Protein AF-A0A6J3USW2-F1 (afdb_monomer_lite)

Organism: NCBI:txid1839785

Secondary structure (DSSP, 8-state):
---GGG---SSHHHHHHHHHHHHHHHHHHHHHHHHHHHHHHHHHSPPPPPTT----------------TT-EEEBTTS-EEE------GGGS-B-TT--B-S----TTHHHHHT-THHHHHHHHHHHHHHHHHHHHHHHHTT--HHHHHHHHHIIIIISSSS----TTS-HHHHHHHHHHHTT-------SSS---HHHHHHHHHHTT--TT-EE--B-TTT-PBPSS-EE-----B-

Structure (mmCIF, N/CA/C/O backbone):
data_AF-A0A6J3USW2-F1
#
_entry.id   AF-A0A6J3USW2-F1
#
loop_
_atom_site.group_PDB
_atom_site.id
_atom_site.type_symbol
_atom_site.label_atom_id
_atom_site.label_alt_id
_atom_site.label_comp_id
_atom_site.label_asym_id
_atom_site.label_entity_id
_atom_site.label_seq_id
_atom_site.pdbx_PDB_ins_code
_atom_site.Cartn_x
_atom_site.Cartn_y
_atom_site.Cartn_z
_atom_site.occupancy
_atom_site.B_iso_or_equiv
_atom_site.auth_seq_id
_atom_site.auth_comp_id
_atom_site.auth_asym_id
_atom_site.auth_atom_id
_atom_site.pdbx_PDB_model_num
ATOM 1 N N . LEU A 1 1 ? -36.595 34.540 31.378 1.00 46.59 1 LEU A N 1
ATOM 2 C CA . LEU A 1 1 ? -36.280 33.100 31.279 1.00 46.59 1 LEU A CA 1
ATOM 3 C C . LEU A 1 1 ? -35.465 32.784 32.515 1.00 46.59 1 LEU A C 1
ATOM 5 O O . LEU A 1 1 ? -34.461 33.452 32.704 1.00 46.59 1 LEU A O 1
ATOM 9 N N . VAL A 1 2 ? -35.971 31.928 33.404 1.00 51.75 2 VAL A N 1
ATOM 10 C CA . VAL A 1 2 ? -35.223 31.503 34.599 1.00 51.75 2 VAL A CA 1
ATOM 11 C C . VAL A 1 2 ? -34.034 30.691 34.098 1.00 51.75 2 VAL A C 1
ATOM 13 O O . VAL A 1 2 ? -34.244 29.781 33.293 1.00 51.75 2 VAL A O 1
ATOM 16 N N . ASP A 1 3 ? -32.815 31.068 34.481 1.00 67.00 3 ASP A N 1
ATOM 17 C CA . ASP A 1 3 ? -31.639 30.279 34.133 1.00 67.00 3 ASP A CA 1
ATOM 18 C C . ASP A 1 3 ? -31.746 28.942 34.873 1.00 67.00 3 ASP A C 1
ATOM 20 O O . ASP A 1 3 ? -32.089 28.892 36.055 1.00 67.00 3 ASP A O 1
ATOM 24 N N . LEU A 1 4 ? -31.509 27.837 34.167 1.00 67.25 4 LEU A N 1
ATOM 25 C CA . LEU A 1 4 ? -31.610 26.486 34.724 1.00 67.25 4 LEU A CA 1
ATOM 26 C C . LEU A 1 4 ? -30.667 26.312 35.928 1.00 67.25 4 LEU A C 1
ATOM 28 O O . LEU A 1 4 ? -30.914 25.489 36.806 1.00 67.25 4 LEU A O 1
ATOM 32 N N . LEU A 1 5 ? -29.600 27.114 35.962 1.00 66.88 5 LEU A N 1
ATOM 33 C CA . LEU A 1 5 ? -28.609 27.162 37.025 1.00 66.88 5 LEU A CA 1
ATOM 34 C C . LEU A 1 5 ? -29.129 27.844 38.301 1.00 66.88 5 LEU A C 1
ATOM 36 O O . LEU A 1 5 ? -28.587 27.572 39.361 1.00 66.88 5 LEU A O 1
ATOM 40 N N . ASP A 1 6 ? -30.176 28.669 38.244 1.00 71.12 6 ASP A N 1
ATOM 41 C CA . ASP A 1 6 ? -30.732 29.366 39.420 1.00 71.12 6 ASP A CA 1
ATOM 42 C C . ASP A 1 6 ? -31.711 28.494 40.233 1.00 71.12 6 ASP A C 1
ATOM 44 O O . ASP A 1 6 ? -32.239 28.913 41.266 1.00 71.12 6 ASP A O 1
ATOM 48 N N . ILE A 1 7 ? -31.982 27.272 39.765 1.00 78.31 7 ILE A N 1
ATOM 49 C CA . ILE A 1 7 ? -32.901 26.330 40.406 1.00 78.31 7 ILE A CA 1
ATOM 50 C C . ILE A 1 7 ? -32.179 25.629 41.562 1.00 78.31 7 ILE A C 1
ATOM 52 O O . ILE A 1 7 ? -31.130 25.021 41.367 1.00 78.31 7 ILE A O 1
ATOM 56 N N . GLN A 1 8 ? -32.771 25.658 42.759 1.00 73.94 8 GLN A N 1
ATOM 57 C CA . GLN A 1 8 ? -32.294 24.894 43.915 1.00 73.94 8 GLN A CA 1
ATOM 58 C C . GLN A 1 8 ? -33.048 23.558 44.010 1.00 73.94 8 GLN A C 1
ATOM 60 O O . GLN A 1 8 ? -34.214 23.545 44.416 1.00 73.94 8 GLN A O 1
ATOM 65 N N . PRO A 1 9 ? -32.441 22.430 43.605 1.00 80.06 9 PRO A N 1
ATOM 66 C CA . PRO A 1 9 ? -33.062 21.122 43.748 1.00 80.06 9 PRO A CA 1
ATOM 67 C C . PRO A 1 9 ? -33.099 20.698 45.221 1.00 80.06 9 PRO A C 1
ATOM 69 O O . PRO A 1 9 ? -32.225 21.045 46.010 1.00 80.06 9 PRO A O 1
ATOM 72 N N . VAL A 1 10 ? -34.117 19.913 45.575 1.00 78.81 10 VAL A N 1
ATOM 73 C CA . VAL A 1 10 ? -34.311 19.372 46.935 1.00 78.81 10 VAL A CA 1
ATOM 74 C C . VAL A 1 10 ? -33.291 18.269 47.257 1.00 78.81 10 VAL A C 1
ATOM 76 O O . VAL A 1 10 ? -32.989 18.024 48.420 1.00 78.81 10 VAL A O 1
ATOM 79 N N . ASP A 1 11 ? -32.763 17.608 46.226 1.00 84.81 11 ASP A N 1
ATOM 80 C CA . ASP A 1 11 ? -31.733 16.575 46.340 1.00 84.81 11 ASP A CA 1
ATOM 81 C C . ASP A 1 11 ? -30.338 17.212 46.466 1.00 84.81 11 ASP A C 1
ATOM 83 O O . ASP A 1 11 ? -29.870 17.911 45.559 1.00 84.81 11 ASP A O 1
ATOM 87 N N . GLU A 1 12 ? -29.674 16.943 47.591 1.00 81.56 12 GLU A N 1
ATOM 88 C CA . GLU A 1 12 ? -28.370 17.496 47.966 1.00 81.56 12 GLU A CA 1
ATOM 89 C C . GLU A 1 12 ? -27.262 17.133 46.960 1.00 81.56 12 GLU A C 1
ATOM 91 O O . GLU A 1 12 ? -26.434 17.979 46.619 1.00 81.56 12 GLU A O 1
ATOM 96 N N . ALA A 1 13 ? -27.298 15.927 46.381 1.00 84.06 13 ALA A N 1
ATOM 97 C CA . ALA A 1 13 ? -26.306 15.495 45.395 1.00 84.06 13 ALA A CA 1
ATOM 98 C C . ALA A 1 13 ? -26.455 16.238 44.054 1.00 84.06 13 ALA A C 1
ATOM 100 O O . ALA A 1 13 ? -25.474 16.469 43.339 1.00 84.06 13 ALA A O 1
ATOM 101 N N . ILE A 1 14 ? -27.685 16.619 43.692 1.00 82.31 14 ILE A N 1
ATOM 102 C CA . ILE A 1 14 ? -27.963 17.409 42.485 1.00 82.31 14 ILE A CA 1
ATOM 103 C C . ILE A 1 14 ? -27.583 18.874 42.724 1.00 82.31 14 ILE A C 1
ATOM 105 O O . ILE A 1 14 ? -27.013 19.504 41.831 1.00 82.31 14 ILE A O 1
ATOM 109 N N . ALA A 1 15 ? -27.839 19.398 43.926 1.00 82.25 15 ALA A N 1
ATOM 110 C CA . ALA A 1 15 ? -27.461 20.756 44.308 1.00 82.25 15 ALA A CA 1
ATOM 111 C C . ALA A 1 15 ? -25.939 20.960 44.233 1.00 82.25 15 ALA A C 1
ATOM 113 O O . ALA A 1 15 ? -25.482 21.909 43.596 1.00 82.25 15 ALA A O 1
ATOM 114 N N . GLU A 1 16 ? -25.151 20.029 44.782 1.00 84.56 16 GLU A N 1
ATOM 115 C CA . GLU A 1 16 ? -23.685 20.097 44.737 1.00 84.56 16 GLU A CA 1
ATOM 116 C C . GLU A 1 16 ? -23.150 20.075 43.294 1.00 84.56 16 GLU A C 1
ATOM 118 O O . GLU A 1 16 ? -22.304 20.893 42.921 1.00 84.56 16 GLU A O 1
ATOM 123 N N . ARG A 1 17 ? -23.691 19.194 42.439 1.00 84.56 17 ARG A N 1
ATOM 124 C CA . ARG A 1 17 ? -23.322 19.135 41.013 1.00 84.56 17 ARG A CA 1
ATOM 125 C C . ARG A 1 17 ? -23.665 20.422 40.269 1.00 84.56 17 ARG A C 1
ATOM 127 O O . ARG A 1 17 ? -22.858 20.873 39.459 1.00 84.56 17 ARG A O 1
ATOM 134 N N . LEU A 1 18 ? -24.827 21.023 40.527 1.00 84.75 18 LEU A N 1
ATOM 135 C CA . LEU A 1 18 ? -25.201 22.302 39.915 1.00 84.75 18 LEU A CA 1
ATOM 136 C C . LEU A 1 18 ? -24.237 23.415 40.324 1.00 84.75 18 LEU A C 1
ATOM 138 O O . LEU A 1 18 ? -23.801 24.175 39.464 1.00 84.75 18 LEU A O 1
ATOM 142 N N . THR A 1 19 ? -23.833 23.472 41.594 1.00 84.56 19 THR A N 1
ATOM 143 C CA . THR A 1 19 ? -22.835 24.445 42.061 1.00 84.56 19 THR A CA 1
ATOM 144 C C . THR A 1 19 ? -21.472 24.230 41.399 1.00 84.56 19 THR A C 1
ATOM 146 O O . THR A 1 19 ? -20.858 25.190 40.934 1.00 84.56 19 THR A O 1
ATOM 149 N N . GLN A 1 20 ? -21.004 22.984 41.274 1.00 88.00 20 GLN A N 1
ATOM 150 C CA . GLN A 1 20 ? -19.757 22.680 40.559 1.00 88.00 20 GLN A CA 1
ATOM 151 C C . GLN A 1 20 ? -19.828 23.096 39.080 1.00 88.00 20 GLN A C 1
ATOM 153 O O . GLN A 1 20 ? -18.885 23.692 38.559 1.00 88.00 20 GLN A O 1
ATOM 158 N N . ILE A 1 21 ? -20.961 22.845 38.413 1.00 88.38 21 ILE A N 1
ATOM 159 C CA . ILE A 1 21 ? -21.196 23.264 37.024 1.00 88.38 21 ILE A CA 1
ATOM 160 C C . ILE A 1 21 ? -21.206 24.792 36.908 1.00 88.38 21 ILE A C 1
ATOM 162 O O . ILE A 1 21 ? -20.591 25.328 35.990 1.00 88.38 21 ILE A O 1
ATOM 166 N N . GLN A 1 22 ? -21.843 25.510 37.835 1.00 86.50 22 GLN A N 1
ATOM 167 C CA . GLN A 1 22 ? -21.840 26.977 37.853 1.00 86.50 22 GLN A CA 1
ATOM 168 C C . GLN A 1 22 ? -20.424 27.548 37.981 1.00 86.50 22 GLN A C 1
ATOM 170 O O . GLN A 1 22 ? -20.063 28.467 37.244 1.00 86.50 22 GLN A O 1
ATOM 175 N N . VAL A 1 23 ? -19.615 27.002 38.895 1.00 89.50 23 VAL A N 1
ATOM 176 C CA . VAL A 1 23 ? -18.217 27.420 39.079 1.00 89.50 23 VAL A CA 1
ATOM 177 C C . VAL A 1 23 ? -17.417 27.154 37.806 1.00 89.50 23 VAL A C 1
ATOM 179 O O . VAL A 1 23 ? -16.786 28.072 37.283 1.00 89.50 23 VAL A O 1
ATOM 182 N N . PHE A 1 24 ? -17.528 25.947 37.244 1.00 92.44 24 PHE A N 1
ATOM 183 C CA . PHE A 1 24 ? -16.857 25.582 35.997 1.00 92.44 24 PHE A CA 1
ATOM 184 C C . PHE A 1 24 ? -17.255 26.493 34.827 1.00 92.44 24 PHE A C 1
ATOM 186 O O . PHE A 1 24 ? -16.397 26.950 34.073 1.00 92.44 24 PHE A O 1
ATOM 193 N N . LEU A 1 25 ? -18.548 26.792 34.670 1.00 90.81 25 LEU A N 1
ATOM 194 C CA . LEU A 1 25 ? -19.042 27.678 33.613 1.00 90.81 25 LEU A CA 1
ATOM 195 C C . LEU A 1 25 ? -18.534 29.108 33.788 1.00 90.81 25 LEU A C 1
ATOM 197 O O . LEU A 1 25 ? -18.173 29.747 32.801 1.00 90.81 25 LEU A O 1
ATOM 201 N N . LYS A 1 26 ? -18.459 29.602 35.027 1.00 91.38 26 LYS A N 1
ATOM 202 C CA . LYS A 1 26 ? -17.929 30.936 35.323 1.00 91.38 26 LYS A CA 1
ATOM 203 C C . LYS A 1 26 ? -16.438 31.035 35.003 1.00 91.38 26 LYS A C 1
ATOM 205 O O . LYS A 1 26 ? -16.021 31.996 34.359 1.00 91.38 26 LYS A O 1
ATOM 210 N N . GLU A 1 27 ? -15.653 30.033 35.391 1.00 94.31 27 GLU A N 1
ATOM 211 C CA . GLU A 1 27 ? -14.229 29.941 35.044 1.00 94.31 27 GLU A CA 1
ATOM 212 C C . GLU A 1 27 ? -14.026 29.844 33.528 1.00 94.31 27 GLU A C 1
ATOM 214 O O . GLU A 1 27 ? -13.207 30.569 32.963 1.00 94.31 27 GLU A O 1
ATOM 219 N N . LYS A 1 28 ? -14.818 29.011 32.839 1.00 94.69 28 LYS A N 1
ATOM 220 C CA . LYS A 1 28 ? -14.754 28.887 31.378 1.00 94.69 28 LYS A CA 1
ATOM 221 C C . LYS A 1 28 ? -15.175 30.157 30.654 1.00 94.69 28 LYS A C 1
ATOM 223 O O . LYS A 1 28 ? -14.540 30.501 29.660 1.00 94.69 28 LYS A O 1
ATOM 228 N N . SER A 1 29 ? -16.196 30.863 31.139 1.00 94.50 29 SER A N 1
ATOM 229 C CA . SER A 1 29 ? -16.594 32.164 30.590 1.00 94.50 29 SER A CA 1
ATOM 230 C C . SER A 1 29 ? -15.442 33.153 30.693 1.00 94.50 29 SER A C 1
ATOM 232 O O . SER A 1 29 ? -15.091 33.784 29.702 1.00 94.50 29 SER A O 1
ATOM 234 N N . HIS A 1 30 ? -14.800 33.220 31.861 1.00 95.44 30 HIS A N 1
ATOM 235 C CA . HIS A 1 30 ? -13.657 34.097 32.072 1.00 95.44 30 HIS A CA 1
ATOM 236 C C . HIS A 1 30 ? -12.489 33.760 31.131 1.00 95.44 30 HIS A C 1
ATOM 238 O O . HIS A 1 30 ? -11.964 34.647 30.464 1.00 95.44 30 HIS A O 1
ATOM 244 N N . GLU A 1 31 ? -12.144 32.477 30.989 1.00 96.31 31 GLU A N 1
ATOM 245 C CA . GLU A 1 31 ? -11.091 32.019 30.069 1.00 96.31 31 GLU A CA 1
ATOM 246 C C . GLU A 1 31 ? -11.403 32.374 28.599 1.00 96.31 31 GLU A C 1
ATOM 248 O O . GLU A 1 31 ? -10.515 32.752 27.827 1.00 96.31 31 GLU A O 1
ATOM 253 N N . ILE A 1 32 ? -12.670 32.247 28.185 1.00 96.06 32 ILE A N 1
ATOM 254 C CA . ILE A 1 32 ? -13.125 32.618 26.838 1.00 96.06 32 ILE A CA 1
ATOM 255 C C . ILE A 1 32 ? -13.015 34.131 26.635 1.00 96.06 32 ILE A C 1
ATOM 257 O O . ILE A 1 32 ? -12.510 34.557 25.592 1.00 96.06 32 ILE A O 1
ATOM 261 N N . ASP A 1 33 ? -13.437 34.927 27.618 1.00 96.19 33 ASP A N 1
ATOM 262 C CA . ASP A 1 33 ? -13.385 36.388 27.570 1.00 96.19 33 ASP A CA 1
ATOM 263 C C . ASP A 1 33 ? -11.941 36.897 27.486 1.00 96.19 33 ASP A C 1
ATOM 265 O O . ASP A 1 33 ? -11.640 37.775 26.672 1.00 96.19 33 ASP A O 1
ATOM 269 N N . GLU A 1 34 ? -11.018 36.300 28.243 1.00 96.44 34 GLU A N 1
ATOM 270 C CA . GLU A 1 34 ? -9.589 36.612 28.167 1.00 96.44 34 GLU A CA 1
ATOM 271 C C . GLU A 1 34 ? -9.005 36.290 26.785 1.00 96.44 34 GLU A C 1
ATOM 273 O O . GLU A 1 34 ? -8.377 37.146 26.151 1.00 96.44 34 GLU A O 1
ATOM 278 N N . LYS A 1 35 ? -9.261 35.083 26.260 1.00 95.75 35 LYS A N 1
ATOM 279 C CA . LYS A 1 35 ? -8.817 34.681 24.912 1.00 95.75 35 LYS A CA 1
ATOM 280 C C . LYS A 1 35 ? -9.411 35.575 23.827 1.00 95.75 35 LYS A C 1
ATOM 282 O O . LYS A 1 35 ? -8.750 35.873 22.827 1.00 95.75 35 LYS A O 1
ATOM 287 N N . PHE A 1 36 ? -10.661 35.994 23.998 1.00 95.75 36 PHE A N 1
ATOM 288 C CA . PHE A 1 36 ? -11.331 36.907 23.084 1.00 95.75 36 PHE A CA 1
ATOM 289 C C . PHE A 1 36 ? -10.694 38.298 23.123 1.00 95.75 36 PHE A C 1
ATOM 291 O O . PHE A 1 36 ? -10.357 38.846 22.068 1.00 95.75 36 PHE A O 1
ATOM 298 N N . ALA A 1 37 ? -10.456 38.843 24.318 1.00 94.88 37 ALA A N 1
ATOM 299 C CA . ALA A 1 37 ? -9.781 40.121 24.506 1.00 94.88 37 ALA A CA 1
ATOM 300 C C . ALA A 1 37 ? -8.368 40.108 23.900 1.00 94.88 37 ALA A C 1
ATOM 302 O O . ALA A 1 37 ? -7.982 41.052 23.205 1.00 94.88 37 ALA A O 1
ATOM 303 N N . GLU A 1 38 ? -7.620 39.015 24.073 1.00 93.81 38 GLU A N 1
ATOM 304 C CA . GLU A 1 38 ? -6.289 38.857 23.489 1.00 93.81 38 GLU A CA 1
ATOM 305 C C . GLU A 1 38 ? -6.329 38.832 21.950 1.00 93.81 38 GLU A C 1
ATOM 307 O O . GLU A 1 38 ? -5.556 39.545 21.302 1.00 93.81 38 GLU A O 1
ATOM 312 N N . LYS A 1 39 ? -7.245 38.061 21.343 1.00 93.62 39 LYS A N 1
ATOM 313 C CA . LYS A 1 39 ? -7.427 38.031 19.879 1.00 93.62 39 LYS A CA 1
ATOM 314 C C . LYS A 1 39 ? -7.839 39.394 19.331 1.00 93.62 39 LYS A C 1
ATOM 316 O O . LYS A 1 39 ? -7.300 39.825 18.314 1.00 93.62 39 LYS A O 1
ATOM 321 N N . LYS A 1 40 ? -8.751 40.090 20.016 1.00 94.62 40 LYS A N 1
ATOM 322 C CA . LYS A 1 40 ? -9.175 41.446 19.650 1.00 94.62 40 LYS A CA 1
ATOM 323 C C . LYS A 1 40 ? -7.992 42.410 19.671 1.00 94.62 40 LYS A C 1
ATOM 325 O O . LYS A 1 40 ? -7.795 43.138 18.703 1.00 94.62 40 LYS A O 1
ATOM 330 N N . ARG A 1 41 ? -7.166 42.361 20.723 1.00 92.00 41 ARG A N 1
ATOM 331 C CA . ARG A 1 41 ? -5.937 43.160 20.821 1.00 92.00 41 ARG A CA 1
ATOM 332 C C . ARG A 1 41 ? -5.000 42.879 19.647 1.00 92.00 41 ARG A C 1
ATOM 334 O O . ARG A 1 41 ? -4.577 43.821 18.994 1.00 92.00 41 ARG A O 1
ATOM 341 N N . LYS A 1 42 ? -4.730 41.606 19.337 1.00 89.19 42 LYS A N 1
ATOM 342 C CA . LYS A 1 42 ? -3.858 41.216 18.212 1.00 89.19 42 LYS A CA 1
ATOM 343 C C . LYS A 1 42 ? -4.368 41.705 16.853 1.00 89.19 42 LYS A C 1
ATOM 345 O O . LYS A 1 42 ? -3.557 42.084 16.029 1.00 89.19 42 LYS A O 1
ATOM 350 N N . LEU A 1 43 ? -5.683 41.710 16.629 1.00 88.56 43 LEU A N 1
ATOM 351 C CA . LEU A 1 43 ? -6.284 42.178 15.372 1.00 88.56 43 LEU A CA 1
ATOM 352 C C . LEU A 1 43 ? -6.331 43.708 15.248 1.00 88.56 43 LEU A C 1
ATOM 354 O O . LEU A 1 43 ? -6.339 44.226 14.136 1.00 88.56 43 LEU A O 1
ATOM 358 N N . SER A 1 44 ? -6.441 44.429 16.369 1.00 90.00 44 SER A N 1
ATOM 359 C CA . SER A 1 44 ? -6.472 45.899 16.379 1.00 90.00 44 SER A CA 1
ATOM 360 C C . SER A 1 44 ? -5.080 46.526 16.335 1.00 90.00 44 SER A C 1
ATOM 362 O O . SER A 1 44 ? -4.930 47.624 15.800 1.00 90.00 44 SER A O 1
ATOM 364 N N . THR A 1 45 ? -4.072 45.857 16.895 1.00 89.00 45 THR A N 1
ATOM 365 C CA . THR A 1 45 ? -2.677 46.280 16.762 1.00 89.00 45 THR A CA 1
ATOM 366 C C . THR A 1 45 ? -2.228 46.083 15.314 1.00 89.00 45 THR A C 1
ATOM 368 O O . THR A 1 45 ? -2.449 45.024 14.736 1.00 89.00 45 THR A O 1
ATOM 371 N N . GLY A 1 46 ? -1.618 47.107 14.713 1.00 82.00 46 GLY A N 1
ATOM 372 C CA . GLY A 1 46 ? -1.023 46.978 13.383 1.00 82.00 46 GLY A CA 1
ATOM 373 C C . GLY A 1 46 ? 0.174 46.028 13.402 1.00 82.00 46 GLY A C 1
ATOM 374 O O . GLY A 1 46 ? 0.941 46.025 14.364 1.00 82.00 46 GLY A O 1
ATOM 375 N N . ASP A 1 47 ? 0.337 45.241 12.342 1.00 84.75 47 ASP A N 1
ATOM 376 C CA . ASP A 1 47 ? 1.506 44.376 12.185 1.00 84.75 47 ASP A CA 1
ATOM 377 C C . ASP A 1 47 ? 2.781 45.211 12.009 1.00 84.75 47 ASP A C 1
ATOM 379 O O . ASP A 1 47 ? 2.784 46.243 11.330 1.00 84.75 47 ASP A O 1
ATOM 383 N N . GLU A 1 48 ? 3.889 44.742 12.580 1.00 86.75 48 GLU A N 1
ATOM 384 C CA . GLU A 1 48 ? 5.198 45.336 12.325 1.00 86.75 48 GLU A CA 1
ATOM 385 C C . GLU A 1 48 ? 5.619 45.063 10.875 1.00 86.75 48 GLU A C 1
ATOM 387 O O . GLU A 1 48 ? 5.798 43.917 10.452 1.00 86.75 48 GLU A O 1
ATOM 392 N N . LEU A 1 49 ? 5.761 46.136 10.096 1.00 88.94 49 LEU A N 1
ATOM 393 C CA . LEU A 1 49 ? 6.227 46.090 8.713 1.00 88.94 49 LEU A CA 1
ATOM 394 C C . LEU A 1 49 ? 7.705 46.487 8.635 1.00 88.94 49 LEU A C 1
ATOM 396 O O . LEU A 1 49 ? 8.202 47.288 9.423 1.00 88.94 49 LEU A O 1
ATOM 400 N N . THR A 1 50 ? 8.412 45.952 7.641 1.00 91.62 50 THR A N 1
ATOM 401 C CA . THR A 1 50 ? 9.795 46.346 7.344 1.00 91.62 50 THR A CA 1
ATOM 402 C C . THR A 1 50 ? 9.873 47.816 6.926 1.00 91.62 50 THR A C 1
ATOM 404 O O . THR A 1 50 ? 8.981 48.316 6.236 1.00 91.62 50 THR A O 1
ATOM 407 N N . THR A 1 51 ? 10.965 48.499 7.283 1.00 91.50 51 THR A N 1
ATOM 408 C CA . THR A 1 51 ? 11.190 49.919 6.973 1.00 91.50 51 THR A CA 1
ATOM 409 C C . THR A 1 51 ? 10.960 50.221 5.488 1.00 91.50 51 THR A C 1
ATOM 411 O O . THR A 1 51 ? 11.553 49.587 4.619 1.00 91.50 51 THR A O 1
ATOM 414 N N . GLY A 1 52 ? 10.093 51.195 5.198 1.00 91.94 52 GLY A N 1
ATOM 415 C CA . GLY A 1 52 ? 9.733 51.599 3.833 1.00 91.94 52 GLY A CA 1
ATOM 416 C C . GLY A 1 52 ? 8.522 50.874 3.227 1.00 91.94 52 GLY A C 1
ATOM 417 O O . GLY A 1 52 ? 8.085 51.255 2.143 1.00 91.94 52 GLY A O 1
ATOM 418 N N . VAL A 1 53 ? 7.937 49.880 3.909 1.00 91.12 53 VAL A N 1
ATOM 419 C CA . VAL A 1 53 ? 6.723 49.178 3.456 1.00 91.12 53 VAL A CA 1
ATOM 420 C C . VAL A 1 53 ? 5.483 49.736 4.152 1.00 91.12 53 VAL A C 1
ATOM 422 O O . VAL A 1 53 ? 5.398 49.750 5.374 1.00 91.12 53 VAL A O 1
ATOM 425 N N . LEU A 1 54 ? 4.496 50.167 3.360 1.00 88.88 54 LEU A N 1
ATOM 426 C CA . LEU A 1 54 ? 3.247 50.745 3.875 1.00 88.88 54 LEU A CA 1
ATOM 427 C C . LEU A 1 54 ? 2.155 49.697 4.136 1.00 88.88 54 LEU A C 1
ATOM 429 O O . LEU A 1 54 ? 1.396 49.830 5.091 1.00 88.88 54 LEU A O 1
ATOM 433 N N . LYS A 1 55 ? 2.036 48.680 3.271 1.00 90.75 55 LYS A N 1
ATOM 434 C CA . LYS A 1 55 ? 1.043 47.595 3.369 1.00 90.75 55 LYS A CA 1
ATOM 435 C C . LYS A 1 55 ? 1.587 46.319 2.731 1.00 90.75 55 LYS A C 1
ATOM 437 O O . LYS A 1 55 ? 2.287 46.387 1.724 1.00 90.75 55 LYS A O 1
ATOM 442 N N . VAL A 1 56 ? 1.203 45.166 3.274 1.00 91.00 56 VAL A N 1
ATOM 443 C CA . VAL A 1 56 ? 1.507 43.839 2.717 1.00 91.00 56 VAL A CA 1
ATOM 444 C C . VAL A 1 56 ? 0.200 43.091 2.477 1.00 91.00 56 VAL A C 1
ATOM 446 O O . VAL A 1 56 ? -0.670 43.067 3.343 1.00 91.00 56 VAL A O 1
ATOM 449 N N . VAL A 1 57 ? 0.068 42.460 1.310 1.00 94.06 57 VAL A N 1
ATOM 450 C CA . VAL A 1 57 ? -1.068 41.592 0.970 1.00 94.06 57 VAL A CA 1
ATOM 451 C C . VAL A 1 57 ? -0.530 40.193 0.692 1.00 94.06 57 VAL A C 1
ATOM 453 O O . VAL A 1 57 ? 0.296 40.012 -0.200 1.00 94.06 57 VAL A O 1
ATOM 456 N N . LYS A 1 58 ? -0.985 39.198 1.459 1.00 94.50 58 LYS A N 1
ATOM 457 C CA . LYS A 1 58 ? -0.647 37.783 1.245 1.00 94.50 58 LYS A CA 1
ATOM 458 C C . LYS A 1 58 ? -1.804 37.100 0.523 1.00 94.50 58 LYS A C 1
ATOM 460 O O . LYS A 1 58 ? -2.906 37.040 1.060 1.00 94.50 58 LYS A O 1
ATOM 465 N N . VAL A 1 59 ? -1.549 36.582 -0.676 1.00 96.75 59 VAL A N 1
ATOM 466 C CA . VAL A 1 59 ? -2.529 35.812 -1.455 1.00 96.75 59 VAL A CA 1
ATOM 467 C C . VAL A 1 59 ? -2.103 34.350 -1.459 1.00 96.75 59 VAL A C 1
ATOM 469 O O . VAL A 1 59 ? -1.005 34.024 -1.904 1.00 96.75 59 VAL A O 1
ATOM 472 N N . TYR A 1 60 ? -2.970 33.471 -0.959 1.00 96.44 60 TYR A N 1
ATOM 473 C CA . TYR A 1 60 ? -2.745 32.027 -0.966 1.00 96.44 60 TYR A CA 1
ATOM 474 C C . TYR A 1 60 ? -3.466 31.410 -2.164 1.00 96.44 60 TYR A C 1
ATOM 476 O O . TYR A 1 60 ? -4.686 31.517 -2.275 1.00 96.44 60 TYR A O 1
ATOM 484 N N . LEU A 1 61 ? -2.714 30.760 -3.053 1.00 96.44 61 LEU A N 1
ATOM 485 C CA . LEU A 1 61 ? -3.256 30.039 -4.202 1.00 96.44 61 LEU A CA 1
ATOM 486 C C . LEU A 1 61 ? -3.023 28.538 -4.018 1.00 96.44 61 LEU A C 1
ATOM 488 O O . LEU A 1 61 ? -1.882 28.091 -3.912 1.00 96.44 61 LEU A O 1
ATOM 492 N N . ALA A 1 62 ? -4.101 27.759 -4.012 1.00 97.2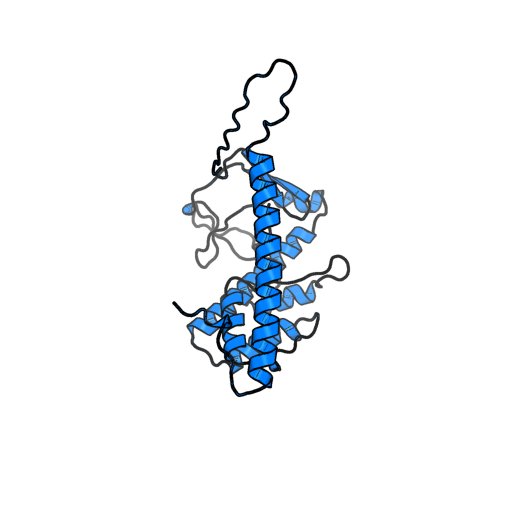5 62 ALA A N 1
ATOM 493 C CA . ALA A 1 62 ? -4.030 26.304 -4.000 1.00 97.25 62 ALA A CA 1
ATOM 494 C C . ALA A 1 62 ? -4.190 25.766 -5.427 1.00 97.25 62 ALA A C 1
ATOM 496 O O . ALA A 1 62 ? -5.183 26.049 -6.096 1.00 97.25 62 ALA A O 1
ATOM 497 N N . VAL A 1 63 ? -3.224 24.969 -5.888 1.00 96.31 63 VAL A N 1
ATOM 498 C CA . VAL A 1 63 ? -3.246 24.344 -7.218 1.00 96.31 63 VAL A CA 1
ATOM 499 C C . VAL A 1 63 ? -3.101 22.836 -7.066 1.00 96.31 63 VAL A C 1
ATOM 501 O O . VAL A 1 63 ? -2.168 22.363 -6.421 1.00 96.31 63 VAL A O 1
ATOM 504 N N . LYS A 1 64 ? -4.002 22.071 -7.694 1.00 96.44 64 LYS A N 1
ATOM 505 C CA . LYS A 1 64 ? -3.865 20.614 -7.815 1.00 96.44 64 LYS A CA 1
ATOM 506 C C . LYS A 1 64 ? -2.992 20.299 -9.028 1.00 96.44 64 LYS A C 1
ATOM 508 O O . LYS A 1 64 ? -3.396 20.568 -10.156 1.00 96.44 64 LYS A O 1
ATOM 513 N N . ARG A 1 65 ? -1.805 19.739 -8.798 1.00 95.44 65 ARG A N 1
ATOM 514 C CA . ARG A 1 65 ? -0.908 19.259 -9.861 1.00 95.44 65 ARG A CA 1
ATOM 515 C C . ARG A 1 65 ? -1.169 17.777 -10.127 1.00 95.44 65 ARG A C 1
ATOM 517 O O . ARG A 1 65 ? -1.464 17.037 -9.193 1.00 95.44 65 ARG A O 1
ATOM 524 N N . ARG A 1 66 ? -1.101 17.370 -11.394 1.00 95.12 66 ARG A N 1
ATOM 525 C CA . ARG A 1 66 ? -1.203 15.967 -11.825 1.00 95.12 66 ARG A CA 1
ATOM 526 C C . ARG A 1 66 ? 0.182 15.455 -12.207 1.00 95.12 66 ARG A C 1
ATOM 528 O O . ARG A 1 66 ? 1.030 16.264 -12.568 1.00 95.12 66 ARG A O 1
ATOM 535 N N . ILE A 1 67 ? 0.364 14.138 -12.138 1.00 95.12 67 ILE A N 1
ATOM 536 C CA . ILE A 1 67 ? 1.580 13.473 -12.609 1.00 95.12 67 ILE A CA 1
ATOM 537 C C . ILE A 1 67 ? 1.722 13.638 -14.123 1.00 95.12 67 ILE A C 1
ATOM 539 O O . ILE A 1 67 ? 0.739 13.532 -14.861 1.00 95.12 67 ILE A O 1
ATOM 543 N N . GLN A 1 68 ? 2.939 13.911 -14.571 1.00 96.50 68 GLN A N 1
ATOM 544 C CA . GLN A 1 68 ? 3.266 14.135 -15.974 1.00 96.50 68 GLN A CA 1
ATOM 545 C C . GLN A 1 68 ? 4.629 13.518 -16.333 1.00 96.50 68 GLN A C 1
ATOM 547 O O . GLN A 1 68 ? 5.482 13.336 -15.459 1.00 96.50 68 GLN A O 1
ATOM 552 N N . PRO A 1 69 ? 4.868 13.203 -17.619 1.00 97.50 69 PRO A N 1
ATOM 553 C CA . PRO A 1 69 ? 6.196 12.838 -18.097 1.00 97.50 69 PRO A CA 1
ATOM 554 C C . PRO A 1 69 ? 7.244 13.875 -17.677 1.00 97.50 69 PRO A C 1
ATOM 556 O O . PRO A 1 69 ? 7.019 15.080 -17.791 1.00 97.50 69 PRO A O 1
ATOM 559 N N . GLY A 1 70 ? 8.386 13.406 -17.180 1.00 96.31 70 GLY A N 1
ATOM 560 C CA . GLY A 1 70 ? 9.430 14.258 -16.607 1.00 96.31 70 GLY A CA 1
ATOM 561 C C . GLY A 1 70 ? 9.368 14.414 -15.084 1.00 96.31 70 GLY A C 1
ATOM 562 O O . GLY A 1 70 ? 10.367 14.829 -14.490 1.00 96.31 70 GLY A O 1
ATOM 563 N N . ASP A 1 71 ? 8.266 14.031 -14.430 1.00 96.88 71 ASP A N 1
ATOM 564 C CA . ASP A 1 71 ? 8.209 14.000 -12.968 1.00 96.88 71 ASP A CA 1
ATOM 565 C C . ASP A 1 71 ? 9.112 12.896 -12.405 1.00 96.88 71 ASP A C 1
ATOM 567 O O . ASP A 1 71 ? 9.305 11.833 -13.002 1.00 96.88 71 ASP A O 1
ATOM 571 N N . LYS A 1 72 ? 9.690 13.153 -11.231 1.00 96.69 72 LYS A N 1
ATOM 572 C CA . LYS A 1 72 ? 10.597 12.224 -10.557 1.00 96.69 72 LYS A CA 1
ATOM 573 C C . LYS A 1 72 ? 9.840 11.417 -9.511 1.00 96.69 72 LYS A C 1
ATOM 575 O O . LYS A 1 72 ? 9.243 12.006 -8.619 1.00 96.69 72 LYS A O 1
ATOM 580 N N . MET A 1 73 ? 9.961 10.097 -9.594 1.00 95.62 73 MET A N 1
ATOM 581 C CA . MET A 1 73 ? 9.371 9.134 -8.663 1.00 95.62 73 MET A CA 1
ATOM 582 C C . MET A 1 73 ? 10.476 8.300 -8.004 1.00 95.62 73 MET A C 1
ATOM 584 O O . MET A 1 73 ? 11.565 8.111 -8.568 1.00 95.62 73 MET A O 1
ATOM 588 N N . ALA A 1 74 ? 10.216 7.781 -6.811 1.00 96.06 74 ALA A N 1
ATOM 589 C CA . ALA A 1 74 ? 11.142 6.932 -6.076 1.00 96.06 74 ALA A CA 1
ATOM 590 C C . ALA A 1 74 ? 10.424 5.787 -5.354 1.00 96.06 74 ALA A C 1
ATOM 592 O O . ALA A 1 74 ? 9.321 5.942 -4.850 1.00 96.06 74 ALA A O 1
ATOM 593 N N . GLY A 1 75 ? 11.078 4.634 -5.259 1.00 95.38 75 GLY A N 1
ATOM 594 C CA . GLY A 1 75 ? 10.678 3.574 -4.338 1.00 95.38 75 GLY A CA 1
ATOM 595 C C . GLY A 1 75 ? 11.384 3.706 -2.988 1.00 95.38 75 GLY A C 1
ATOM 596 O O . GLY A 1 75 ? 12.356 4.456 -2.828 1.00 95.38 75 GLY A O 1
ATOM 597 N N . ARG A 1 76 ? 10.927 2.925 -2.006 1.00 94.50 76 ARG A N 1
ATOM 598 C CA . ARG A 1 76 ? 11.504 2.902 -0.647 1.00 94.50 76 ARG A CA 1
ATOM 599 C C . ARG A 1 76 ? 12.913 2.302 -0.587 1.00 94.50 76 ARG A C 1
ATOM 601 O O . ARG A 1 76 ? 13.678 2.619 0.317 1.00 94.50 76 ARG A O 1
ATOM 608 N N . HIS A 1 77 ? 13.291 1.500 -1.582 1.00 94.69 77 HIS A N 1
ATOM 609 C CA . HIS A 1 77 ? 14.581 0.802 -1.660 1.00 94.69 77 HIS A CA 1
ATOM 610 C C . HIS A 1 77 ? 15.660 1.581 -2.436 1.00 94.69 77 HIS A C 1
ATOM 612 O O . HIS A 1 77 ? 16.611 1.000 -2.969 1.00 94.69 77 HIS A O 1
ATOM 618 N N . GLY A 1 78 ? 15.509 2.905 -2.549 1.00 92.25 78 GLY A N 1
ATOM 619 C CA . GLY A 1 78 ? 16.492 3.791 -3.183 1.00 92.25 78 GLY A CA 1
ATOM 620 C C . GLY A 1 78 ? 16.503 3.762 -4.718 1.00 92.25 78 GLY A C 1
ATOM 621 O O . GLY A 1 78 ? 17.309 4.462 -5.342 1.00 92.25 78 GLY A O 1
ATOM 622 N N . ASN A 1 79 ? 15.609 3.000 -5.350 1.00 92.75 79 ASN A N 1
ATOM 623 C CA . ASN A 1 79 ? 15.325 3.094 -6.778 1.00 92.75 79 ASN A CA 1
ATOM 624 C C . ASN A 1 79 ? 14.645 4.440 -7.065 1.00 92.75 79 ASN A C 1
ATOM 626 O O . ASN A 1 79 ? 13.648 4.795 -6.450 1.00 92.75 79 ASN A O 1
ATOM 630 N N . LYS A 1 80 ? 15.217 5.220 -7.983 1.00 93.44 80 LYS A N 1
ATOM 631 C CA . LYS A 1 80 ? 14.718 6.541 -8.382 1.00 93.44 80 LYS A CA 1
ATOM 632 C C . LYS A 1 80 ? 14.642 6.566 -9.898 1.00 93.44 80 LYS A C 1
ATOM 634 O O . LYS A 1 80 ? 15.581 6.103 -10.548 1.00 93.44 80 LYS A O 1
ATOM 639 N N . GLY A 1 81 ? 13.566 7.120 -10.432 1.00 93.81 81 GLY A N 1
ATOM 640 C CA . GLY A 1 81 ? 13.316 7.202 -11.864 1.00 93.81 81 GLY A CA 1
ATOM 641 C C . GLY A 1 81 ? 12.607 8.496 -12.231 1.00 93.81 81 GLY A C 1
ATOM 642 O O . GLY A 1 81 ? 12.083 9.205 -11.376 1.00 93.81 81 GLY A O 1
ATOM 643 N N . VAL A 1 82 ? 12.626 8.808 -13.518 1.00 96.62 82 VAL A N 1
ATOM 644 C CA . VAL A 1 82 ? 11.810 9.869 -14.106 1.00 96.62 82 VAL A CA 1
ATOM 645 C C . VAL A 1 82 ? 10.720 9.184 -14.921 1.00 96.62 82 VAL A C 1
ATOM 647 O O . VAL A 1 82 ? 11.018 8.212 -15.618 1.00 96.62 82 VAL A O 1
ATOM 650 N N . VAL A 1 83 ? 9.477 9.653 -14.822 1.00 96.69 83 VAL A N 1
ATOM 651 C CA . VAL A 1 83 ? 8.362 9.140 -15.628 1.00 96.69 83 VAL A CA 1
ATOM 652 C C . VAL A 1 83 ? 8.672 9.410 -17.098 1.00 96.69 83 VAL A C 1
ATOM 654 O O . VAL A 1 83 ? 8.794 10.567 -17.499 1.00 96.69 83 VAL A O 1
ATOM 657 N N . SER A 1 84 ? 8.832 8.349 -17.891 1.00 96.50 84 SER A N 1
ATOM 658 C CA . SER A 1 84 ? 9.160 8.459 -19.314 1.00 96.50 84 SER A CA 1
ATOM 659 C C . SER A 1 84 ? 7.923 8.799 -20.138 1.00 96.50 84 SER A C 1
ATOM 661 O O . SER A 1 84 ? 7.872 9.866 -20.734 1.00 96.50 84 SER A O 1
ATOM 663 N N . ASN A 1 85 ? 6.921 7.920 -20.124 1.00 95.88 85 ASN A N 1
ATOM 664 C CA . ASN A 1 85 ? 5.670 8.044 -20.865 1.00 95.88 85 ASN A CA 1
ATOM 665 C C . ASN A 1 85 ? 4.497 7.554 -20.005 1.00 95.88 85 ASN A C 1
ATOM 667 O O . ASN A 1 85 ? 4.672 6.682 -19.156 1.00 95.88 85 ASN A O 1
ATOM 671 N N . ILE A 1 86 ? 3.301 8.089 -20.262 1.00 96.69 86 ILE A N 1
ATOM 672 C CA . ILE A 1 86 ? 2.033 7.583 -19.720 1.00 96.69 86 ILE A CA 1
ATOM 673 C C . ILE A 1 86 ? 1.320 6.876 -20.872 1.00 96.69 86 ILE A C 1
ATOM 675 O O . ILE A 1 86 ? 0.999 7.520 -21.872 1.00 96.69 86 ILE A O 1
ATOM 679 N N . LEU A 1 87 ? 1.138 5.561 -20.757 1.00 96.31 87 LEU A N 1
ATOM 680 C CA . LEU A 1 87 ? 0.521 4.740 -21.797 1.00 96.31 87 LEU A CA 1
ATOM 681 C C . LEU A 1 87 ? -0.986 4.563 -21.548 1.00 96.31 87 LEU A C 1
ATOM 683 O O . LEU A 1 87 ? -1.417 4.604 -20.392 1.00 96.31 87 LEU A O 1
ATOM 687 N N . PRO A 1 88 ? -1.788 4.368 -22.611 1.00 97.38 88 PRO A N 1
ATOM 688 C CA . PRO A 1 88 ? -3.148 3.852 -22.490 1.00 97.38 88 PRO A CA 1
ATOM 689 C C . PRO A 1 88 ? -3.168 2.464 -21.832 1.00 97.38 88 PRO A C 1
ATOM 691 O O . PRO A 1 88 ? -2.181 1.731 -21.885 1.00 97.38 88 PRO A O 1
ATOM 694 N N . VAL A 1 89 ? -4.292 2.097 -21.218 1.00 97.12 89 VAL A N 1
ATOM 695 C CA . VAL A 1 89 ? -4.415 0.854 -20.432 1.00 97.12 89 VAL A CA 1
ATOM 696 C C . VAL A 1 89 ? -4.359 -0.386 -21.330 1.00 97.12 89 VAL A C 1
ATOM 698 O O . VAL A 1 89 ? -3.807 -1.406 -20.935 1.00 97.12 89 VAL A O 1
ATOM 701 N N . GLU A 1 90 ? -4.880 -0.281 -22.550 1.00 96.06 90 GLU A N 1
ATOM 702 C CA . GLU A 1 90 ? -4.882 -1.326 -23.575 1.00 96.06 90 GLU A CA 1
ATOM 703 C C . GLU A 1 90 ? -3.477 -1.727 -24.052 1.00 96.06 90 GLU A C 1
ATOM 705 O O . GLU A 1 90 ? -3.263 -2.864 -24.454 1.00 96.06 90 GLU A O 1
ATOM 710 N N . ASP A 1 91 ? -2.506 -0.818 -23.955 1.00 97.31 91 ASP A N 1
ATOM 711 C CA . ASP A 1 91 ? -1.117 -1.054 -24.357 1.00 97.31 91 ASP A CA 1
ATOM 712 C C . ASP A 1 91 ? -0.297 -1.757 -23.262 1.00 97.31 91 ASP A C 1
ATOM 714 O O . ASP A 1 91 ? 0.826 -2.203 -23.515 1.00 97.31 91 ASP A O 1
ATOM 718 N N . MET A 1 92 ? -0.813 -1.812 -22.030 1.00 97.81 92 MET A N 1
ATOM 719 C CA . MET A 1 92 ? -0.082 -2.347 -20.887 1.00 97.81 92 MET A CA 1
ATOM 720 C C . MET A 1 92 ? -0.122 -3.882 -20.871 1.00 97.81 92 MET A C 1
ATOM 722 O O . MET A 1 92 ? -1.151 -4.487 -21.184 1.00 97.81 92 MET A O 1
ATOM 726 N N . PRO A 1 93 ? 0.975 -4.543 -20.457 1.00 97.88 93 PRO A N 1
ATOM 727 C CA . PRO A 1 93 ? 0.956 -5.972 -20.182 1.00 97.88 93 PRO A CA 1
ATOM 728 C C . PRO A 1 93 ? -0.138 -6.347 -19.182 1.00 97.88 93 PRO A C 1
ATOM 730 O O . PRO A 1 93 ? -0.335 -5.636 -18.195 1.00 97.88 93 PRO A O 1
ATOM 733 N N . HIS A 1 94 ? -0.801 -7.478 -19.399 1.00 96.88 94 HIS A N 1
ATOM 734 C CA . HIS A 1 94 ? -1.880 -7.952 -18.532 1.00 96.88 94 HIS A CA 1
ATOM 735 C C . HIS A 1 94 ? -1.715 -9.422 -18.150 1.00 96.88 94 HIS A C 1
ATOM 737 O O . HIS A 1 94 ? -1.014 -10.190 -18.816 1.00 96.88 94 HIS A O 1
ATOM 743 N N . ASP A 1 95 ? -2.330 -9.800 -17.033 1.00 94.00 95 ASP A N 1
ATOM 744 C CA . ASP A 1 95 ? -2.361 -11.179 -16.557 1.00 94.00 95 ASP A CA 1
ATOM 745 C C . ASP A 1 95 ? -3.400 -12.033 -17.312 1.00 94.00 95 ASP A C 1
ATOM 747 O O . ASP A 1 95 ? -4.117 -11.563 -18.193 1.00 94.00 95 ASP A O 1
ATOM 751 N N . ALA A 1 96 ? -3.511 -13.315 -16.955 1.00 92.06 96 ALA A N 1
ATOM 752 C CA . ALA A 1 96 ? -4.490 -14.221 -17.561 1.00 92.06 96 ALA A CA 1
ATOM 753 C C . ALA A 1 96 ? -5.961 -13.834 -17.296 1.00 92.06 96 ALA A C 1
ATOM 755 O O . ALA A 1 96 ? -6.848 -14.326 -17.991 1.00 92.06 96 ALA A O 1
ATOM 756 N N . ASN A 1 97 ? -6.222 -12.973 -16.309 1.00 91.31 97 ASN A N 1
ATOM 757 C CA . ASN A 1 97 ? -7.552 -12.459 -15.988 1.00 91.31 97 ASN A CA 1
ATOM 758 C C . ASN A 1 97 ? -7.846 -11.125 -16.698 1.00 91.31 97 ASN A C 1
ATOM 760 O O . ASN A 1 97 ? -8.935 -10.575 -16.529 1.00 91.31 97 ASN A O 1
ATOM 764 N N . GLY A 1 98 ? -6.898 -10.600 -17.483 1.00 92.00 98 GLY A N 1
ATOM 765 C CA . GLY A 1 98 ? -7.018 -9.315 -18.168 1.00 92.00 98 GLY A CA 1
ATOM 766 C C . GLY A 1 98 ? -6.733 -8.103 -17.280 1.00 92.00 98 GLY A C 1
ATOM 767 O O . GLY A 1 98 ? -7.058 -6.987 -17.675 1.00 92.00 98 GLY A O 1
ATOM 768 N N . VAL A 1 99 ? -6.147 -8.290 -16.093 1.00 94.06 99 VAL A N 1
ATOM 769 C CA . VAL A 1 99 ? -5.746 -7.195 -15.205 1.00 94.06 99 VAL A CA 1
ATOM 770 C C . VAL A 1 99 ? -4.427 -6.600 -15.716 1.00 94.06 99 VAL A C 1
ATOM 772 O O . VAL A 1 99 ? -3.412 -7.304 -15.727 1.00 94.06 99 VAL A O 1
ATOM 775 N N . PRO A 1 100 ? -4.413 -5.326 -16.151 1.00 97.19 100 PRO A N 1
ATOM 776 C CA . PRO A 1 100 ? -3.212 -4.667 -16.650 1.00 97.19 100 PRO A CA 1
ATOM 777 C C . PRO A 1 100 ? -2.280 -4.257 -15.505 1.00 97.19 100 PRO A C 1
ATOM 779 O O . PRO A 1 100 ? -2.721 -3.978 -14.389 1.00 97.19 100 PRO A O 1
ATOM 782 N N . VAL A 1 101 ? -0.980 -4.187 -15.788 1.00 96.56 101 VAL A N 1
ATOM 783 C CA . VAL A 1 101 ? 0.017 -3.651 -14.850 1.00 96.56 101 VAL A CA 1
ATOM 784 C C . VAL A 1 101 ? 0.039 -2.121 -14.881 1.00 96.56 101 VAL A C 1
ATOM 786 O O . VAL A 1 101 ? -0.096 -1.520 -15.942 1.00 96.56 101 VAL A O 1
ATOM 789 N N . ASP A 1 102 ? 0.278 -1.483 -13.732 1.00 96.62 102 ASP A N 1
ATOM 790 C CA . ASP A 1 102 ? 0.310 -0.014 -13.635 1.00 96.62 102 ASP A CA 1
ATOM 791 C C . ASP A 1 102 ? 1.690 0.586 -13.961 1.00 96.62 102 ASP A C 1
ATOM 793 O O . ASP A 1 102 ? 1.799 1.649 -14.572 1.00 96.62 102 ASP A O 1
ATOM 797 N N . ILE A 1 103 ? 2.772 -0.072 -13.526 1.00 96.25 103 ILE A N 1
ATOM 798 C CA . ILE A 1 103 ? 4.150 0.425 -13.653 1.00 96.25 103 ILE A CA 1
ATOM 799 C C . ILE A 1 103 ? 5.060 -0.713 -14.111 1.00 96.25 103 ILE A C 1
ATOM 801 O O . ILE A 1 103 ? 5.086 -1.783 -13.507 1.00 96.25 103 ILE A O 1
ATOM 805 N N . VAL A 1 104 ? 5.874 -0.452 -15.136 1.00 96.06 104 VAL A N 1
ATOM 806 C CA . VAL A 1 104 ? 6.919 -1.372 -15.602 1.00 96.06 104 VAL A CA 1
ATOM 807 C C . VAL A 1 104 ? 8.286 -0.835 -15.185 1.00 96.06 104 VAL A C 1
ATOM 809 O O . VAL A 1 104 ? 8.690 0.258 -15.586 1.00 96.06 104 VAL A O 1
ATOM 812 N N . LEU A 1 105 ? 9.014 -1.607 -14.374 1.00 94.81 105 LEU A N 1
ATOM 813 C CA . LEU A 1 105 ? 10.361 -1.266 -13.914 1.00 94.81 105 LEU A CA 1
ATOM 814 C C . LEU A 1 105 ? 11.421 -2.101 -14.637 1.00 94.81 105 LEU A C 1
ATOM 816 O O . LEU A 1 105 ? 11.234 -3.286 -14.902 1.00 94.81 105 LEU A O 1
ATOM 820 N N . ASN A 1 106 ? 12.569 -1.486 -14.923 1.00 94.19 106 ASN A N 1
ATOM 821 C CA . ASN A 1 106 ? 13.699 -2.180 -15.537 1.00 94.19 106 ASN A CA 1
ATOM 822 C C . ASN A 1 106 ? 14.433 -3.058 -14.497 1.00 94.19 106 ASN A C 1
ATOM 824 O O . ASN A 1 106 ? 14.977 -2.510 -13.530 1.00 94.19 106 ASN A O 1
ATOM 828 N N . PRO A 1 107 ? 14.544 -4.385 -14.706 1.00 93.56 107 PRO A N 1
ATOM 829 C CA . PRO A 1 107 ? 15.175 -5.289 -13.745 1.00 93.56 107 PRO A CA 1
ATOM 830 C C . PRO A 1 107 ? 16.698 -5.117 -13.633 1.00 93.56 107 PRO A C 1
ATOM 832 O O . PRO A 1 107 ? 17.276 -5.489 -12.616 1.00 93.56 107 PRO A O 1
ATOM 835 N N . LEU A 1 108 ? 17.376 -4.524 -14.624 1.00 92.50 108 LEU A N 1
ATOM 836 C CA . LEU A 1 108 ? 18.845 -4.388 -14.632 1.00 92.50 108 LEU A CA 1
ATOM 837 C C . LEU A 1 108 ? 19.386 -3.501 -13.493 1.00 92.50 108 LEU A C 1
ATOM 839 O O . LEU A 1 108 ? 20.553 -3.601 -13.102 1.00 92.50 108 LEU A O 1
ATOM 843 N N . GLY A 1 109 ? 18.535 -2.636 -12.935 1.00 89.31 109 GLY A N 1
ATOM 844 C CA . GLY A 1 109 ? 18.886 -1.793 -11.795 1.00 89.31 109 GLY A CA 1
ATOM 845 C C . GLY A 1 109 ? 19.049 -2.563 -10.483 1.00 89.31 109 GLY A C 1
ATOM 846 O O . GLY A 1 109 ? 19.738 -2.071 -9.591 1.00 89.31 109 GLY A O 1
ATOM 847 N N . VAL A 1 110 ? 18.451 -3.757 -10.362 1.00 92.50 110 VAL A N 1
ATOM 848 C CA . VAL A 1 110 ? 18.452 -4.517 -9.102 1.00 92.50 110 VAL A CA 1
ATOM 849 C C . VAL A 1 110 ? 19.801 -5.184 -8.825 1.00 92.50 110 VAL A C 1
ATOM 851 O O . VAL A 1 110 ? 20.372 -4.925 -7.764 1.00 92.50 110 VAL A O 1
ATOM 854 N N . PRO A 1 111 ? 20.382 -5.977 -9.753 1.00 92.44 111 PRO A N 1
ATOM 855 C CA . PRO A 1 111 ? 21.658 -6.644 -9.497 1.00 92.44 111 PRO A CA 1
ATOM 856 C C . PRO A 1 111 ? 22.811 -5.651 -9.346 1.00 92.44 111 PRO A C 1
ATOM 858 O O . PRO A 1 111 ? 23.688 -5.843 -8.513 1.00 92.44 111 PRO A O 1
ATOM 861 N N . SER A 1 112 ? 22.788 -4.561 -10.120 1.00 91.69 112 SER A N 1
ATOM 862 C CA . SER A 1 112 ? 23.854 -3.552 -10.112 1.00 91.69 112 SER A CA 1
ATOM 863 C C . SER A 1 112 ? 23.913 -2.737 -8.818 1.00 91.69 112 SER A C 1
ATOM 865 O O . SER A 1 112 ? 24.994 -2.319 -8.414 1.00 91.69 112 SER A O 1
ATOM 867 N N . ARG A 1 113 ? 22.770 -2.510 -8.157 1.00 90.75 113 ARG A N 1
ATOM 868 C CA . ARG A 1 113 ? 22.685 -1.757 -6.891 1.00 90.75 113 ARG A CA 1
ATOM 869 C C . ARG A 1 113 ? 22.535 -2.644 -5.658 1.00 90.75 113 ARG A C 1
ATOM 871 O O . ARG A 1 113 ? 22.503 -2.118 -4.550 1.00 90.75 113 ARG A O 1
ATOM 878 N N . MET A 1 114 ? 22.416 -3.958 -5.849 1.00 92.31 114 MET A N 1
ATOM 879 C CA . MET A 1 114 ? 22.213 -4.960 -4.797 1.00 92.31 114 MET A CA 1
ATOM 880 C C . MET A 1 114 ? 21.025 -4.667 -3.860 1.00 92.31 114 MET A C 1
ATOM 882 O O . MET A 1 114 ? 21.006 -5.097 -2.710 1.00 92.31 114 MET A O 1
ATOM 886 N N . ASN A 1 115 ? 19.991 -3.973 -4.342 1.00 92.31 115 ASN A N 1
ATOM 887 C CA . ASN A 1 115 ? 18.788 -3.662 -3.567 1.00 92.31 115 ASN A CA 1
ATOM 888 C C . ASN A 1 115 ? 17.701 -4.735 -3.761 1.00 92.31 115 ASN A C 1
ATOM 890 O O . ASN A 1 115 ? 16.609 -4.471 -4.268 1.00 92.31 115 ASN A O 1
ATOM 894 N N . VAL A 1 116 ? 18.014 -5.964 -3.340 1.00 92.56 116 VAL A N 1
ATOM 895 C CA . VAL A 1 116 ? 17.141 -7.151 -3.469 1.00 92.56 116 VAL A CA 1
ATOM 896 C C . VAL A 1 116 ? 15.830 -6.999 -2.688 1.00 92.56 116 VAL A C 1
ATOM 898 O O . VAL A 1 116 ? 14.808 -7.546 -3.096 1.00 92.56 116 VAL A O 1
ATOM 901 N N . GLY A 1 117 ? 15.823 -6.187 -1.625 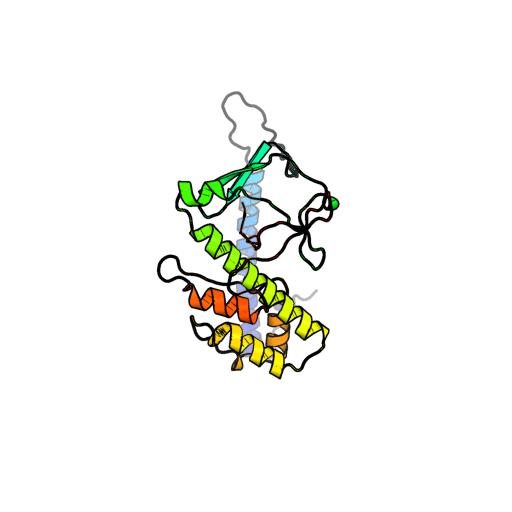1.00 93.56 117 GLY A N 1
ATOM 902 C CA . GLY A 1 117 ? 14.637 -5.929 -0.802 1.00 93.56 117 GLY A CA 1
ATOM 903 C C . GLY A 1 117 ? 13.409 -5.465 -1.592 1.00 93.56 117 GLY A C 1
ATOM 904 O O . GLY A 1 117 ? 12.303 -5.840 -1.232 1.00 93.56 117 GLY A O 1
ATOM 905 N N . GLN A 1 118 ? 13.584 -4.761 -2.718 1.00 95.25 118 GLN A N 1
ATOM 906 C CA . GLN A 1 118 ? 12.448 -4.339 -3.551 1.00 95.25 118 GLN A CA 1
ATOM 907 C C . GLN A 1 118 ? 11.719 -5.525 -4.208 1.00 95.25 118 GLN A C 1
ATOM 909 O O . GLN A 1 118 ? 10.515 -5.468 -4.439 1.00 95.25 118 GLN A O 1
ATOM 914 N N . ILE A 1 119 ? 12.435 -6.617 -4.507 1.00 95.31 119 ILE A N 1
ATOM 915 C CA . ILE A 1 119 ? 11.833 -7.839 -5.055 1.00 95.31 119 ILE A CA 1
ATOM 916 C C . ILE A 1 119 ? 11.049 -8.549 -3.949 1.00 95.31 119 ILE A C 1
ATOM 918 O O . ILE A 1 119 ? 9.920 -8.973 -4.181 1.00 95.31 119 ILE A O 1
ATOM 922 N N . LEU A 1 120 ? 11.615 -8.620 -2.740 1.00 95.31 120 LEU A N 1
ATOM 923 C CA . LEU A 1 120 ? 10.932 -9.190 -1.576 1.00 95.31 120 LEU A CA 1
ATOM 924 C C . LEU A 1 120 ? 9.667 -8.394 -1.225 1.00 95.31 120 LEU A C 1
ATOM 926 O O . LEU A 1 120 ? 8.621 -8.998 -1.013 1.00 95.31 120 LEU A O 1
ATOM 930 N N . GLU A 1 121 ? 9.729 -7.058 -1.261 1.00 96.56 121 GLU A N 1
ATOM 931 C CA . GLU A 1 121 ? 8.556 -6.184 -1.117 1.00 96.56 121 GLU A CA 1
ATOM 932 C C . GLU A 1 121 ? 7.501 -6.498 -2.182 1.00 96.56 121 GLU A C 1
ATOM 934 O O . GLU A 1 121 ? 6.330 -6.644 -1.852 1.00 96.56 121 GLU A O 1
ATOM 939 N N . THR A 1 122 ? 7.912 -6.662 -3.443 1.00 96.25 122 THR A N 1
ATOM 940 C CA . THR A 1 122 ? 6.995 -6.967 -4.552 1.00 96.25 122 THR A CA 1
ATOM 941 C C . THR A 1 122 ? 6.276 -8.303 -4.333 1.00 96.25 122 THR A C 1
ATOM 943 O O . THR A 1 122 ? 5.056 -8.376 -4.490 1.00 96.25 122 THR A O 1
ATOM 946 N N . HIS A 1 123 ? 7.000 -9.352 -3.928 1.00 97.12 123 HIS A N 1
ATOM 947 C CA . HIS A 1 123 ? 6.412 -10.660 -3.617 1.00 97.12 123 HIS A CA 1
ATOM 948 C C . HIS A 1 123 ? 5.467 -10.594 -2.414 1.00 97.12 123 HIS A C 1
ATOM 950 O O . HIS A 1 123 ? 4.358 -11.125 -2.467 1.00 97.12 123 HIS A O 1
ATOM 956 N N . LEU A 1 124 ? 5.879 -9.910 -1.346 1.00 96.19 124 LEU A N 1
ATOM 957 C CA . LEU A 1 124 ? 5.071 -9.757 -0.142 1.00 96.19 124 LEU A CA 1
ATOM 958 C C . LEU A 1 124 ? 3.807 -8.928 -0.410 1.00 96.19 124 LEU A C 1
ATOM 960 O O . LEU A 1 124 ? 2.727 -9.278 0.056 1.00 96.19 124 LEU A O 1
ATOM 964 N N . GLY A 1 125 ? 3.917 -7.872 -1.217 1.00 96.94 125 GLY A N 1
ATOM 965 C CA . GLY A 1 125 ? 2.789 -7.054 -1.656 1.00 96.94 125 GLY A CA 1
ATOM 966 C C . GLY A 1 125 ? 1.815 -7.824 -2.549 1.00 96.94 125 GLY A C 1
ATOM 967 O O . GLY A 1 125 ? 0.603 -7.650 -2.427 1.00 96.94 125 GLY A O 1
ATOM 968 N N . MET A 1 126 ? 2.322 -8.718 -3.404 1.00 96.38 126 MET A N 1
ATOM 969 C CA . MET A 1 126 ? 1.485 -9.631 -4.188 1.00 96.38 126 MET A CA 1
ATOM 970 C C . MET A 1 126 ? 0.701 -10.590 -3.282 1.00 96.38 126 MET A C 1
ATOM 972 O O . MET A 1 126 ? -0.511 -10.730 -3.437 1.00 96.38 126 MET A O 1
ATOM 976 N N . ALA A 1 127 ? 1.364 -11.189 -2.288 1.00 96.38 127 ALA A N 1
ATOM 977 C CA . ALA A 1 127 ? 0.700 -12.035 -1.302 1.00 96.38 127 ALA A CA 1
ATOM 978 C C . ALA A 1 127 ? -0.362 -11.253 -0.509 1.00 96.38 127 ALA A C 1
ATOM 980 O O . ALA A 1 127 ? -1.510 -11.681 -0.430 1.00 96.38 127 ALA A O 1
ATOM 981 N N . ALA A 1 128 ? -0.017 -10.067 0.001 1.00 97.00 128 ALA A N 1
ATOM 982 C CA . ALA A 1 128 ? -0.927 -9.182 0.728 1.00 97.00 128 ALA A CA 1
ATOM 983 C C . ALA A 1 128 ? -2.201 -8.866 -0.066 1.00 97.00 128 ALA A C 1
ATOM 985 O O . ALA A 1 128 ? -3.309 -8.955 0.475 1.00 97.00 128 ALA A O 1
ATOM 986 N N . ARG A 1 129 ? -2.059 -8.522 -1.354 1.00 96.25 129 ARG A N 1
ATOM 987 C CA . ARG A 1 129 ? -3.201 -8.273 -2.238 1.00 96.25 129 ARG A CA 1
ATOM 988 C C . ARG A 1 129 ? -4.036 -9.532 -2.452 1.00 96.25 129 ARG A C 1
ATOM 990 O O . ARG A 1 129 ? -5.248 -9.470 -2.263 1.00 96.25 129 ARG A O 1
ATOM 997 N N . GLY A 1 130 ? -3.405 -10.654 -2.797 1.00 95.94 130 GLY A N 1
ATOM 998 C CA . GLY A 1 130 ? -4.109 -11.908 -3.068 1.00 95.94 130 GLY A CA 1
ATOM 999 C C . GLY A 1 130 ? -4.858 -12.455 -1.847 1.00 95.94 130 GLY A C 1
ATOM 1000 O O . GLY A 1 130 ? -5.977 -12.946 -1.976 1.00 95.94 130 GLY A O 1
ATOM 1001 N N . LEU A 1 131 ? -4.308 -12.290 -0.637 1.00 96.75 131 LEU A N 1
ATOM 1002 C CA . LEU A 1 131 ? -5.024 -12.591 0.608 1.00 96.75 131 LEU A CA 1
ATOM 1003 C C . LEU A 1 131 ? -6.275 -11.715 0.761 1.00 96.75 131 LEU A C 1
ATOM 1005 O O . LEU A 1 131 ? -7.341 -12.230 1.093 1.00 96.75 131 LEU A O 1
ATOM 1009 N N . GLY A 1 132 ? -6.171 -10.415 0.467 1.00 96.75 132 GLY A N 1
ATOM 1010 C CA . GLY A 1 132 ? -7.311 -9.494 0.480 1.00 96.75 132 GLY A CA 1
ATOM 1011 C C . GLY A 1 132 ? -8.403 -9.872 -0.525 1.00 96.75 132 GLY A C 1
ATOM 1012 O O . GLY A 1 132 ? -9.581 -9.887 -0.173 1.00 96.75 132 GLY A O 1
ATOM 1013 N N . GLU A 1 133 ? -8.022 -10.258 -1.744 1.00 95.25 133 GLU A N 1
ATOM 1014 C CA . GLU A 1 133 ? -8.954 -10.730 -2.780 1.00 95.25 133 GLU A CA 1
ATOM 1015 C C . GLU A 1 133 ? -9.645 -12.035 -2.377 1.00 95.25 133 GLU A C 1
ATOM 1017 O O . GLU A 1 133 ? -10.840 -12.214 -2.620 1.00 95.25 133 GLU A O 1
ATOM 1022 N N . LYS A 1 134 ? -8.930 -12.929 -1.687 1.00 95.44 134 LYS A N 1
ATOM 1023 C CA . LYS A 1 134 ? -9.510 -14.159 -1.146 1.00 95.44 134 LYS A CA 1
ATOM 1024 C C . LYS A 1 134 ? -10.520 -13.866 -0.034 1.00 95.44 134 LYS A C 1
ATOM 1026 O O . LYS A 1 134 ? -11.600 -14.453 -0.046 1.00 95.44 134 LYS A O 1
ATOM 1031 N N . ILE A 1 135 ? -10.225 -12.918 0.862 1.00 95.31 135 ILE A N 1
ATOM 1032 C CA . ILE A 1 135 ? -11.183 -12.432 1.872 1.00 95.31 135 ILE A CA 1
ATOM 1033 C C . ILE A 1 135 ? -12.417 -11.837 1.187 1.00 95.31 135 ILE A C 1
ATOM 1035 O O .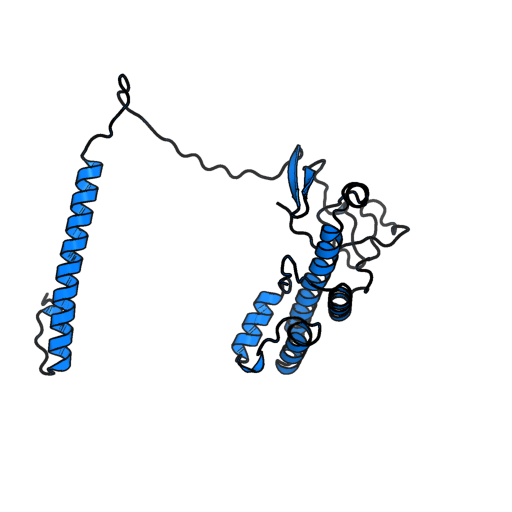 ILE A 1 135 ? -13.540 -12.179 1.553 1.00 95.31 135 ILE A O 1
ATOM 1039 N N . ASP A 1 136 ? -12.231 -10.982 0.179 1.00 95.62 136 ASP A N 1
ATOM 1040 C CA . ASP A 1 136 ? -13.346 -10.365 -0.545 1.00 95.62 136 ASP A CA 1
ATOM 1041 C C . ASP A 1 136 ? -14.225 -11.418 -1.231 1.00 95.62 136 ASP A C 1
ATOM 1043 O O . ASP A 1 136 ? -15.446 -11.396 -1.079 1.00 95.62 136 ASP A O 1
ATOM 1047 N N . LYS A 1 137 ? -13.619 -12.417 -1.882 1.00 94.75 137 LYS A N 1
ATOM 1048 C CA . LYS A 1 137 ? -14.346 -13.545 -2.473 1.00 94.75 137 LYS A CA 1
ATOM 1049 C C . LYS A 1 137 ? -15.141 -14.332 -1.428 1.00 94.75 137 LYS A C 1
ATOM 1051 O O . LYS A 1 137 ? -16.320 -14.601 -1.642 1.00 94.75 137 LYS A O 1
ATOM 1056 N N . MET A 1 138 ? -14.539 -14.656 -0.281 1.00 93.50 138 MET A N 1
ATOM 1057 C CA . MET A 1 138 ? -15.234 -15.359 0.807 1.00 93.50 138 MET A CA 1
ATOM 1058 C C . MET A 1 138 ? -16.426 -14.556 1.349 1.00 93.50 138 MET A C 1
ATOM 1060 O O . MET A 1 138 ? -17.468 -15.129 1.672 1.00 93.50 138 MET A O 1
ATOM 1064 N N . MET A 1 139 ? -16.295 -13.229 1.408 1.00 90.94 139 MET A N 1
ATOM 1065 C CA . MET A 1 139 ? -17.377 -12.332 1.808 1.00 90.94 139 MET A CA 1
ATOM 1066 C C . MET A 1 139 ? -18.499 -12.241 0.766 1.00 90.94 139 MET A C 1
ATOM 1068 O O . MET A 1 139 ? -19.672 -12.229 1.138 1.00 90.94 139 MET A O 1
ATOM 1072 N N . GLN A 1 140 ? -18.161 -12.176 -0.525 1.00 92.44 140 GLN A N 1
ATOM 1073 C CA . GLN A 1 140 ? -19.139 -12.144 -1.619 1.00 92.44 140 GLN A CA 1
ATOM 1074 C C . GLN A 1 140 ? -19.932 -13.454 -1.714 1.00 92.44 140 GLN A C 1
ATOM 1076 O O . GLN A 1 140 ? -21.137 -13.424 -1.950 1.00 92.44 140 GLN A O 1
ATOM 1081 N N . GLU A 1 141 ? -19.276 -14.589 -1.459 1.00 93.75 141 GLU A N 1
ATOM 1082 C CA . GLU A 1 141 ? -19.898 -15.918 -1.386 1.00 93.75 141 GLU A CA 1
ATOM 1083 C C . GLU A 1 141 ? -20.763 -16.119 -0.123 1.00 93.75 141 GLU A C 1
ATOM 1085 O O . GLU A 1 141 ? -21.366 -17.177 0.031 1.00 93.75 141 GLU A O 1
ATOM 1090 N N . GLN A 1 142 ? -20.841 -15.124 0.775 1.00 86.88 142 GLN A N 1
ATOM 1091 C CA . GLN A 1 142 ? -21.559 -15.192 2.058 1.00 86.88 142 GLN A CA 1
ATOM 1092 C C . GLN A 1 142 ? -21.189 -16.429 2.890 1.00 86.88 142 GLN A C 1
ATOM 1094 O O . GLN A 1 142 ? -22.046 -17.061 3.513 1.00 86.88 142 GLN A O 1
ATOM 1099 N N . ARG A 1 143 ? -19.898 -16.782 2.903 1.00 84.69 143 ARG A N 1
ATOM 1100 C CA . ARG A 1 143 ? -19.396 -17.899 3.709 1.00 84.69 143 ARG A CA 1
ATOM 1101 C C . ARG A 1 143 ? -19.639 -17.681 5.195 1.00 84.69 143 ARG A C 1
ATOM 1103 O O . ARG A 1 143 ? -19.834 -16.559 5.669 1.00 84.69 143 ARG A O 1
ATOM 1110 N N . THR A 1 144 ? -19.604 -18.784 5.937 1.00 90.00 144 THR A N 1
ATOM 1111 C CA . THR A 1 144 ? -19.797 -18.754 7.385 1.00 90.00 144 THR A CA 1
ATOM 1112 C C . THR A 1 144 ? -18.709 -17.920 8.069 1.00 90.00 144 THR A C 1
ATOM 1114 O O . THR A 1 144 ? -17.557 -17.872 7.636 1.00 90.00 144 THR A O 1
ATOM 1117 N N . ILE A 1 145 ? -19.068 -17.267 9.177 1.00 89.62 145 ILE A N 1
ATOM 1118 C CA . ILE A 1 145 ? -18.121 -16.471 9.978 1.00 89.62 145 ILE A CA 1
ATOM 1119 C C . ILE A 1 145 ? -16.989 -17.360 10.514 1.00 89.62 145 ILE A C 1
ATOM 1121 O O . ILE A 1 145 ? -15.851 -16.912 10.624 1.00 89.62 145 ILE A O 1
ATOM 1125 N N . MET A 1 146 ? -17.286 -18.635 10.774 1.00 90.75 146 MET A N 1
ATOM 1126 C CA . MET A 1 146 ? -16.307 -19.642 11.179 1.00 90.75 146 MET A CA 1
ATOM 1127 C C . MET A 1 146 ? -15.213 -19.832 10.121 1.00 90.75 146 MET A C 1
ATOM 1129 O O . MET A 1 146 ? -14.038 -19.754 10.455 1.00 90.75 146 MET A O 1
ATOM 1133 N N . GLU A 1 147 ? -15.574 -19.971 8.840 1.00 92.44 147 GLU A N 1
ATOM 1134 C CA . GLU A 1 147 ? -14.591 -20.076 7.752 1.00 92.44 147 GLU A CA 1
ATOM 1135 C C . GLU A 1 147 ? -13.731 -18.813 7.614 1.00 92.44 147 GLU A C 1
ATOM 1137 O O . GLU A 1 147 ? -12.533 -18.907 7.340 1.00 92.44 147 GLU A O 1
ATOM 1142 N N . LEU A 1 148 ? -14.321 -17.626 7.807 1.00 91.81 148 LEU A N 1
ATOM 1143 C CA . LEU A 1 148 ? -13.568 -16.369 7.803 1.00 91.81 148 LEU A CA 1
ATOM 1144 C C . LEU A 1 148 ? -12.581 -16.305 8.972 1.00 91.81 148 LEU A C 1
ATOM 1146 O O . LEU A 1 148 ? -11.425 -15.952 8.753 1.00 91.81 148 LEU A O 1
ATOM 1150 N N . ARG A 1 149 ? -12.999 -16.684 10.187 1.00 93.69 149 ARG A N 1
ATOM 1151 C CA . ARG A 1 149 ? -12.108 -16.754 11.358 1.00 93.69 149 ARG A CA 1
ATOM 1152 C C . ARG A 1 149 ? -10.975 -17.747 11.145 1.00 93.69 149 ARG A C 1
ATOM 1154 O O . ARG A 1 149 ? -9.829 -17.389 11.368 1.00 93.69 149 ARG A O 1
ATOM 1161 N N . GLU A 1 150 ? -11.267 -18.947 10.647 1.00 94.00 150 GLU A N 1
ATOM 1162 C CA . GLU A 1 150 ? -10.236 -19.942 10.334 1.00 94.00 150 GLU A CA 1
ATOM 1163 C C . GLU A 1 150 ? -9.246 -19.439 9.280 1.00 94.00 150 GLU A C 1
ATOM 1165 O O . GLU A 1 150 ? -8.053 -19.738 9.340 1.00 94.00 150 GLU A O 1
ATOM 1170 N N . PHE A 1 151 ? -9.726 -18.695 8.282 1.00 94.19 151 PHE A N 1
ATOM 1171 C CA . PHE A 1 151 ? -8.848 -18.131 7.266 1.00 94.19 151 PHE A CA 1
ATOM 1172 C C . PHE A 1 151 ? -7.975 -17.002 7.825 1.00 94.19 151 PHE A C 1
ATOM 1174 O O . PHE A 1 151 ? -6.783 -16.960 7.525 1.00 94.19 151 PHE A O 1
ATOM 1181 N N . LEU A 1 152 ? -8.532 -16.132 8.671 1.00 93.69 152 LEU A N 1
ATOM 1182 C CA . LEU A 1 152 ? -7.764 -15.108 9.378 1.00 93.69 152 LEU A CA 1
ATOM 1183 C C . LEU A 1 152 ? -6.734 -15.740 10.324 1.00 93.69 152 LEU A C 1
ATOM 1185 O O . LEU A 1 152 ? -5.580 -15.331 10.293 1.00 93.69 152 LEU A O 1
ATOM 1189 N N . ASP A 1 153 ? -7.093 -16.783 11.074 1.00 93.81 153 ASP A N 1
ATOM 1190 C CA . ASP A 1 153 ? -6.156 -17.513 11.941 1.00 93.81 153 ASP A CA 1
ATOM 1191 C C . ASP A 1 153 ? -4.987 -18.101 11.138 1.00 93.81 153 ASP A C 1
ATOM 1193 O O . ASP A 1 153 ? -3.828 -17.990 11.533 1.00 93.81 153 ASP A O 1
ATOM 1197 N N . LYS A 1 154 ? -5.257 -18.642 9.943 1.00 93.94 154 LYS A N 1
ATOM 1198 C CA . LYS A 1 154 ? -4.192 -19.104 9.039 1.00 93.94 154 LYS A CA 1
ATOM 1199 C C . LYS A 1 154 ? -3.249 -17.980 8.620 1.00 93.94 154 LYS A C 1
ATOM 1201 O O . LYS A 1 154 ? -2.049 -18.218 8.548 1.00 93.94 154 LYS A O 1
ATOM 1206 N N . ILE A 1 155 ? -3.772 -16.786 8.346 1.00 93.06 155 ILE A N 1
ATOM 1207 C CA . ILE A 1 155 ? -2.958 -15.635 7.937 1.00 93.06 155 ILE A CA 1
ATOM 1208 C C . ILE A 1 155 ? -2.117 -15.110 9.104 1.00 93.06 155 ILE A C 1
ATOM 1210 O O . ILE A 1 155 ? -0.913 -14.941 8.939 1.00 93.06 155 ILE A O 1
ATOM 1214 N N . TYR A 1 156 ? -2.741 -14.852 10.256 1.00 92.50 156 TYR A N 1
ATOM 1215 C CA . TYR A 1 156 ? -2.093 -14.194 11.393 1.00 92.50 156 TYR A CA 1
ATOM 1216 C C . TYR A 1 156 ? -1.211 -15.147 12.208 1.00 92.50 156 TYR A C 1
ATOM 1218 O O . TYR A 1 156 ? -0.104 -14.782 12.580 1.00 92.50 156 TYR A O 1
ATOM 1226 N N . ASN A 1 157 ? -1.658 -16.385 12.444 1.00 92.19 157 ASN A N 1
ATOM 1227 C CA . ASN A 1 157 ? -1.054 -17.247 13.463 1.00 92.19 157 ASN A CA 1
ATOM 1228 C C . ASN A 1 157 ? -0.262 -18.438 12.901 1.00 92.19 157 ASN A C 1
ATOM 1230 O O . ASN A 1 157 ? 0.557 -19.011 13.623 1.00 92.19 157 ASN A O 1
ATOM 1234 N N . LYS A 1 158 ? -0.475 -18.847 11.638 1.00 87.81 158 LYS A N 1
ATOM 1235 C CA . LYS A 1 158 ? 0.131 -20.085 11.090 1.00 87.81 158 LYS A CA 1
ATOM 1236 C C . LYS A 1 158 ? 1.366 -19.889 10.220 1.00 87.81 158 LYS A C 1
ATOM 1238 O O . LYS A 1 158 ? 2.160 -20.818 10.142 1.00 87.81 158 LYS A O 1
ATOM 1243 N N . VAL A 1 159 ? 1.537 -18.727 9.592 1.00 83.50 159 VAL A N 1
ATOM 1244 C CA . VAL A 1 159 ? 2.702 -18.458 8.723 1.00 83.50 159 VAL A CA 1
ATOM 1245 C C . VAL A 1 159 ? 3.908 -17.928 9.517 1.00 83.50 159 VAL A C 1
ATOM 1247 O O . VAL A 1 159 ? 5.040 -17.930 9.041 1.00 83.50 159 VAL A O 1
ATOM 1250 N N . GLY A 1 160 ? 3.686 -17.539 10.775 1.00 76.81 160 GLY A N 1
ATOM 1251 C CA . GLY A 1 160 ? 4.704 -17.039 11.697 1.00 76.81 160 GLY A CA 1
ATOM 1252 C C . GLY A 1 160 ? 4.553 -15.547 11.992 1.00 76.81 160 GLY A C 1
ATOM 1253 O O . GLY A 1 160 ? 3.714 -14.872 11.405 1.00 76.81 160 GLY A O 1
ATOM 1254 N N . GLY A 1 161 ? 5.367 -15.050 12.923 1.00 81.81 161 GLY A N 1
ATOM 1255 C CA . GLY A 1 161 ? 5.224 -13.712 13.499 1.00 81.81 161 GLY A CA 1
ATOM 1256 C C . GLY A 1 161 ? 4.569 -13.736 14.881 1.00 81.81 161 GLY A C 1
ATOM 1257 O O . GLY A 1 161 ? 4.514 -14.779 15.543 1.00 81.81 161 GLY A O 1
ATOM 1258 N N . GLU A 1 162 ? 4.114 -12.567 15.325 1.00 83.50 162 GLU A N 1
ATOM 1259 C CA . GLU A 1 162 ? 3.410 -12.412 16.598 1.00 83.50 162 GLU A CA 1
ATOM 1260 C C . GLU A 1 162 ? 2.029 -13.074 16.526 1.00 83.50 162 GLU A C 1
ATOM 1262 O O . GLU A 1 162 ? 1.337 -12.991 15.514 1.00 83.50 162 GLU A O 1
ATOM 1267 N N . GLN A 1 163 ? 1.659 -13.783 17.593 1.00 87.94 163 GLN A N 1
ATOM 1268 C CA . GLN A 1 163 ? 0.370 -14.462 17.674 1.00 87.94 163 GLN A CA 1
ATOM 1269 C C . GLN A 1 163 ? -0.701 -13.466 18.113 1.00 87.94 163 GLN A C 1
ATOM 1271 O O . GLN A 1 163 ? -0.545 -12.804 19.139 1.00 87.94 163 GLN A O 1
ATOM 1276 N N . GLU A 1 164 ? -1.793 -13.414 17.362 1.00 90.62 164 GLU A N 1
ATOM 1277 C CA . GLU A 1 164 ? -2.921 -12.520 17.599 1.00 90.62 164 GLU A CA 1
ATOM 1278 C C . GLU A 1 164 ? -4.130 -13.295 18.134 1.00 90.62 164 GLU A C 1
ATOM 1280 O O . GLU A 1 164 ? -4.484 -14.370 17.635 1.00 90.62 164 GLU A O 1
ATOM 1285 N N . ASP A 1 165 ? -4.795 -12.725 19.141 1.00 91.62 165 ASP A N 1
ATOM 1286 C CA . ASP A 1 165 ? -5.997 -13.301 19.748 1.00 91.62 165 ASP A CA 1
ATOM 1287 C C . ASP A 1 165 ? -7.260 -12.875 18.984 1.00 91.62 165 ASP A C 1
ATOM 1289 O O . ASP A 1 165 ? -7.921 -11.880 19.303 1.00 91.62 165 ASP A O 1
ATOM 1293 N N . LEU A 1 166 ? -7.609 -13.659 17.963 1.00 89.44 166 LEU A N 1
ATOM 1294 C CA . LEU A 1 166 ? -8.830 -13.467 17.177 1.00 89.44 166 LEU A CA 1
ATOM 1295 C C . LEU A 1 166 ? -10.102 -13.902 17.922 1.00 89.44 166 LEU A C 1
ATOM 1297 O O . LEU A 1 166 ? -11.195 -13.485 17.530 1.00 89.44 166 LEU A O 1
ATOM 1301 N N . ASP A 1 167 ? -9.990 -14.715 18.975 1.00 90.31 167 ASP A N 1
ATOM 1302 C CA . ASP A 1 167 ? -11.140 -15.206 19.743 1.00 90.31 167 ASP A CA 1
ATOM 1303 C C . ASP A 1 167 ? -11.715 -14.117 20.656 1.00 90.31 167 ASP A C 1
ATOM 1305 O O . ASP A 1 167 ? -12.910 -14.125 20.957 1.00 90.31 167 ASP A O 1
ATOM 1309 N N . SER A 1 168 ? -10.896 -13.125 21.019 1.00 93.12 168 SER A N 1
ATOM 1310 C CA . SER A 1 168 ? -11.340 -11.919 21.727 1.00 93.12 168 SER A CA 1
ATOM 1311 C C . SER A 1 168 ? -12.348 -11.065 20.940 1.00 93.12 168 SER A C 1
ATOM 1313 O O . SER A 1 168 ? -13.128 -10.321 21.538 1.00 93.12 168 SER A O 1
ATOM 1315 N N . LEU A 1 169 ? -12.356 -11.171 19.605 1.00 93.75 169 LEU A N 1
ATOM 1316 C CA . LEU A 1 169 ? -13.204 -10.364 18.729 1.00 93.75 169 LEU A CA 1
ATOM 1317 C C . LEU A 1 169 ? -14.615 -10.938 18.630 1.00 93.75 169 LEU A C 1
ATOM 1319 O O . LEU A 1 169 ? -14.810 -12.138 18.433 1.00 93.75 169 LEU A O 1
ATOM 1323 N N . THR A 1 170 ? -15.617 -10.065 18.636 1.00 95.19 170 THR A N 1
ATOM 1324 C CA . THR A 1 170 ? -17.005 -10.422 18.323 1.00 95.19 170 THR A CA 1
ATOM 1325 C C . THR A 1 170 ? -17.205 -10.673 16.826 1.00 95.19 170 THR A C 1
ATOM 1327 O O . THR A 1 170 ? -16.441 -10.219 15.975 1.00 95.19 170 THR A O 1
ATOM 1330 N N . ASP A 1 171 ? -18.288 -11.360 16.464 1.00 93.19 171 ASP A N 1
ATOM 1331 C CA . ASP A 1 171 ? -18.607 -11.657 15.060 1.00 93.19 171 ASP A CA 1
ATOM 1332 C C . ASP A 1 171 ? -18.810 -10.397 14.203 1.00 93.19 171 ASP A C 1
ATOM 1334 O O . ASP A 1 171 ? -18.466 -10.374 13.018 1.00 93.19 171 ASP A O 1
ATOM 1338 N N . GLN A 1 172 ? -19.335 -9.323 14.801 1.00 93.12 172 GLN A N 1
ATOM 1339 C CA . GLN A 1 172 ? -19.473 -8.033 14.122 1.00 93.12 172 GLN A CA 1
ATOM 1340 C C . GLN A 1 172 ? -18.111 -7.376 13.871 1.00 93.12 172 GLN A C 1
ATOM 1342 O O . GLN A 1 172 ? -17.904 -6.797 12.802 1.00 93.12 172 GLN A O 1
ATOM 1347 N N . GLU A 1 173 ? -17.181 -7.488 14.820 1.00 95.06 173 GLU A N 1
ATOM 1348 C CA . GLU A 1 173 ? -15.820 -6.963 14.689 1.00 95.06 173 GLU A CA 1
ATOM 1349 C C . GLU A 1 173 ? -15.012 -7.750 13.663 1.00 95.06 173 GLU A C 1
ATOM 1351 O O . GLU A 1 173 ? -14.341 -7.134 12.839 1.00 95.06 173 GLU A O 1
ATOM 1356 N N . VAL A 1 174 ? -15.146 -9.080 13.617 1.00 93.81 174 VAL A N 1
ATOM 1357 C CA . VAL A 1 174 ? -14.519 -9.899 12.567 1.00 93.81 174 VAL A CA 1
ATOM 1358 C C . VAL A 1 174 ? -15.033 -9.497 11.189 1.00 93.81 174 VAL A C 1
ATOM 1360 O O . VAL A 1 174 ? -14.242 -9.274 10.276 1.00 93.81 174 VAL A O 1
ATOM 1363 N N . LEU A 1 175 ? -16.346 -9.306 11.033 1.00 93.31 175 LEU A N 1
ATOM 1364 C CA . LEU A 1 175 ? -16.915 -8.808 9.779 1.00 93.31 175 LEU A CA 1
ATOM 1365 C C . LEU A 1 175 ? -16.396 -7.412 9.413 1.00 93.31 175 LEU A C 1
ATOM 1367 O O . LEU A 1 175 ? -16.122 -7.148 8.240 1.00 93.31 175 LEU A O 1
ATOM 1371 N N . ALA A 1 176 ? -16.274 -6.504 10.381 1.00 95.31 176 ALA A N 1
ATOM 1372 C CA . ALA A 1 176 ? -15.724 -5.170 10.151 1.00 95.31 176 ALA A CA 1
ATOM 1373 C C . ALA A 1 176 ? -14.242 -5.228 9.745 1.00 95.31 176 ALA A C 1
ATOM 1375 O O . ALA A 1 176 ? -13.841 -4.559 8.790 1.00 95.31 176 ALA A O 1
ATOM 1376 N N . LEU A 1 177 ? -13.453 -6.075 10.409 1.00 95.06 177 LEU A N 1
ATOM 1377 C CA . LEU A 1 177 ? -12.053 -6.327 10.090 1.00 95.06 177 LEU A CA 1
ATOM 1378 C C . LEU A 1 177 ? -11.916 -6.883 8.670 1.00 95.06 177 LEU A C 1
ATOM 1380 O O . LEU A 1 177 ? -11.229 -6.281 7.846 1.00 95.06 177 LEU A O 1
ATOM 1384 N N . SER A 1 178 ? -12.641 -7.951 8.331 1.00 94.62 178 SER A N 1
ATOM 1385 C CA . SER A 1 178 ? -12.631 -8.528 6.983 1.00 94.62 178 SER A CA 1
ATOM 1386 C C . SER A 1 178 ? -13.012 -7.497 5.920 1.00 94.62 178 SER A C 1
ATOM 1388 O O . SER A 1 178 ? -12.339 -7.414 4.895 1.00 94.62 178 SER A O 1
ATOM 1390 N N . LYS A 1 179 ? -14.012 -6.633 6.175 1.00 95.19 179 LYS A N 1
ATOM 1391 C CA . LYS A 1 179 ? -14.386 -5.544 5.249 1.00 95.19 179 LYS A CA 1
ATOM 1392 C C . LYS A 1 179 ? -13.241 -4.574 4.976 1.00 95.19 179 LYS A C 1
ATOM 1394 O O . LYS A 1 179 ? -13.155 -4.076 3.849 1.00 95.19 179 LYS A O 1
ATOM 1399 N N . ASN A 1 180 ? -12.409 -4.293 5.973 1.00 96.75 180 ASN A N 1
ATOM 1400 C CA . ASN A 1 180 ? -11.255 -3.408 5.838 1.00 96.75 180 ASN A CA 1
ATOM 1401 C C . ASN A 1 180 ? -10.102 -4.095 5.090 1.00 96.75 180 ASN A C 1
ATOM 1403 O O . ASN A 1 180 ? -9.439 -3.456 4.275 1.00 96.75 180 ASN A O 1
ATOM 1407 N N . LEU A 1 181 ? -9.921 -5.403 5.297 1.00 96.62 181 LEU A N 1
ATOM 1408 C CA . LEU A 1 181 ? -8.848 -6.204 4.696 1.00 96.62 181 LEU A CA 1
ATOM 1409 C C . LEU A 1 181 ? -9.081 -6.585 3.221 1.00 96.62 181 LEU A C 1
ATOM 1411 O O . LEU A 1 181 ? -8.151 -7.033 2.555 1.00 96.62 181 LEU A O 1
ATOM 1415 N N . ARG A 1 182 ? -10.278 -6.349 2.663 1.00 95.25 182 ARG A N 1
ATOM 1416 C CA . ARG A 1 182 ? -10.617 -6.661 1.253 1.00 95.25 182 ARG A CA 1
ATOM 1417 C C . ARG A 1 182 ? -9.651 -6.084 0.216 1.00 95.25 182 ARG A C 1
ATOM 1419 O O . ARG A 1 182 ? -9.488 -6.644 -0.860 1.00 95.25 182 ARG A O 1
ATOM 1426 N N . LYS A 1 183 ? -9.032 -4.933 0.499 1.00 94.69 183 LYS A N 1
ATOM 1427 C CA . LYS A 1 183 ? -8.097 -4.284 -0.441 1.00 94.69 183 LYS A CA 1
ATOM 1428 C C . LYS A 1 183 ? -6.688 -4.882 -0.405 1.00 94.69 183 LYS A C 1
ATOM 1430 O O . LYS A 1 183 ? -5.897 -4.588 -1.302 1.00 94.69 183 LYS A O 1
ATOM 1435 N N . GLY A 1 184 ? -6.394 -5.683 0.611 1.00 95.94 184 GLY A N 1
ATOM 1436 C CA . GLY A 1 184 ? -5.090 -6.257 0.892 1.00 95.94 184 GLY A CA 1
ATOM 1437 C C . GLY A 1 184 ? -4.874 -6.345 2.398 1.00 95.94 184 GLY A C 1
ATOM 1438 O O . GLY A 1 184 ? -5.282 -5.449 3.142 1.00 95.94 184 GLY A O 1
ATOM 1439 N N . VAL A 1 185 ? -4.226 -7.419 2.840 1.00 96.38 185 VAL A N 1
ATOM 1440 C CA . VAL A 1 185 ? -3.848 -7.590 4.245 1.00 96.38 185 VAL A CA 1
ATOM 1441 C C . VAL A 1 185 ? -2.549 -6.820 4.494 1.00 96.38 185 VAL A C 1
ATOM 1443 O O . VAL A 1 185 ? -1.549 -7.119 3.843 1.00 96.38 185 VAL A O 1
ATOM 1446 N N . PRO A 1 186 ? -2.529 -5.810 5.380 1.00 95.62 186 PRO A N 1
ATOM 1447 C CA . PRO A 1 186 ? -1.303 -5.096 5.695 1.00 95.62 186 PRO A CA 1
ATOM 1448 C C . PRO A 1 186 ? -0.343 -6.025 6.440 1.00 95.62 186 PRO A C 1
ATOM 1450 O O . PRO A 1 186 ? -0.737 -6.711 7.379 1.00 95.62 186 PRO A O 1
ATOM 1453 N N . LEU A 1 187 ? 0.919 -6.023 6.020 1.00 93.81 187 LEU A N 1
ATOM 1454 C CA . LEU A 1 187 ?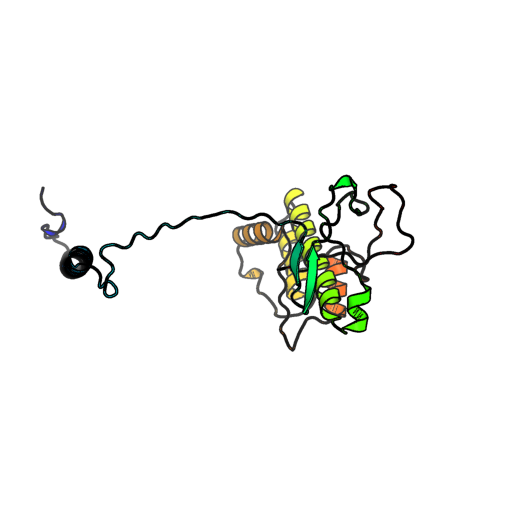 1.973 -6.843 6.608 1.00 93.81 187 LEU A CA 1
ATOM 1455 C C . LEU A 1 187 ? 3.043 -5.936 7.210 1.00 93.81 187 LEU A C 1
ATOM 1457 O O . LEU A 1 187 ? 3.417 -4.919 6.617 1.00 93.81 187 LEU A O 1
ATOM 1461 N N . ALA A 1 188 ? 3.529 -6.314 8.388 1.00 93.19 188 ALA A N 1
ATOM 1462 C CA . ALA A 1 188 ? 4.599 -5.622 9.084 1.00 93.19 188 ALA A CA 1
ATOM 1463 C C . ALA A 1 188 ? 5.867 -6.479 9.040 1.00 93.19 188 ALA A C 1
ATOM 1465 O O . ALA A 1 188 ? 5.850 -7.642 9.421 1.00 93.19 188 ALA A O 1
ATOM 1466 N N . THR A 1 189 ? 6.968 -5.890 8.575 1.00 92.81 189 THR A N 1
ATOM 1467 C CA . THR A 1 189 ? 8.303 -6.492 8.648 1.00 92.81 189 THR A CA 1
ATOM 1468 C C . THR A 1 189 ? 9.222 -5.521 9.391 1.00 92.81 189 THR A C 1
ATOM 1470 O O . THR A 1 189 ? 9.439 -4.404 8.906 1.00 92.81 189 THR A O 1
ATOM 1473 N N . PRO A 1 190 ? 9.739 -5.887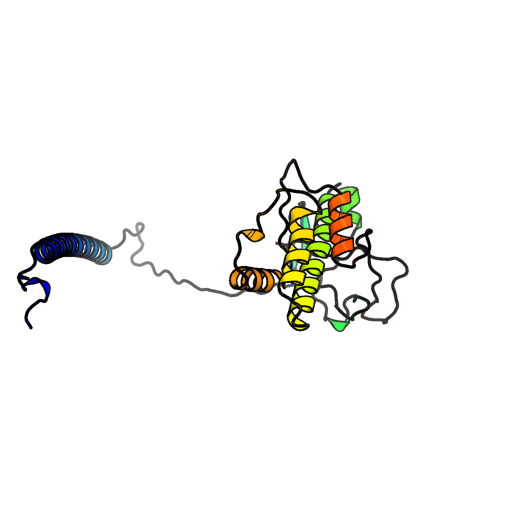 10.575 1.00 92.50 190 PRO A N 1
ATOM 1474 C CA . PRO A 1 190 ? 10.765 -5.112 11.262 1.00 92.50 190 PRO A CA 1
ATOM 1475 C C . PRO A 1 190 ? 12.025 -4.932 10.402 1.00 92.50 190 PRO A C 1
ATOM 1477 O O . PRO A 1 190 ? 12.271 -5.673 9.452 1.00 92.50 190 PRO A O 1
ATOM 1480 N N . VAL A 1 191 ? 12.840 -3.927 10.737 1.00 91.75 191 VAL A N 1
ATOM 1481 C CA . VAL A 1 191 ? 14.034 -3.563 9.948 1.00 91.75 191 VAL A CA 1
ATOM 1482 C C . VAL A 1 191 ? 15.142 -4.617 10.038 1.00 91.75 191 VAL A C 1
ATOM 1484 O O . VAL A 1 191 ? 15.861 -4.822 9.064 1.00 91.75 191 VAL A O 1
ATOM 1487 N N . PHE A 1 192 ? 15.295 -5.261 11.198 1.00 88.56 192 PHE A N 1
ATOM 1488 C CA . PHE A 1 192 ? 16.391 -6.200 11.466 1.00 88.56 192 PHE A CA 1
ATOM 1489 C C . PHE A 1 192 ? 15.940 -7.653 11.631 1.00 88.56 192 PHE A C 1
ATOM 1491 O O . PHE A 1 192 ? 16.733 -8.547 11.361 1.00 88.56 192 PHE A O 1
ATOM 1498 N N . ASP A 1 193 ? 14.692 -7.873 12.041 1.00 86.75 193 ASP A N 1
ATOM 1499 C CA . ASP A 1 193 ? 14.093 -9.195 12.254 1.00 86.75 193 ASP A CA 1
ATOM 1500 C C . ASP A 1 193 ? 12.845 -9.312 11.373 1.00 86.75 193 ASP A C 1
ATOM 1502 O O . ASP A 1 193 ? 11.712 -9.145 11.820 1.00 86.75 193 ASP A O 1
ATOM 1506 N N . GLY A 1 194 ? 13.089 -9.362 10.062 1.00 88.12 194 GLY A N 1
ATOM 1507 C CA . GLY A 1 194 ? 12.054 -9.291 9.036 1.00 88.12 194 GLY A CA 1
ATOM 1508 C C . GLY A 1 194 ? 11.473 -10.652 8.662 1.00 88.12 194 GLY A C 1
ATOM 1509 O O . GLY A 1 194 ? 11.889 -11.683 9.172 1.00 88.12 194 GLY A O 1
ATOM 1510 N N . ALA A 1 195 ? 10.527 -10.648 7.722 1.00 91.00 195 ALA A N 1
ATOM 1511 C CA . ALA A 1 195 ? 9.924 -11.883 7.229 1.00 91.00 195 ALA A CA 1
ATOM 1512 C C . ALA A 1 195 ? 10.937 -12.764 6.473 1.00 91.00 195 ALA A C 1
ATOM 1514 O O . ALA A 1 195 ? 11.613 -12.301 5.547 1.00 91.00 195 ALA A O 1
ATOM 1515 N N . ASP A 1 196 ? 10.974 -14.050 6.818 1.00 92.50 196 ASP A N 1
ATOM 1516 C CA . ASP A 1 196 ? 11.776 -15.060 6.134 1.00 92.50 196 ASP A CA 1
ATOM 1517 C C . ASP A 1 196 ? 11.184 -15.426 4.765 1.00 92.50 196 ASP A C 1
ATOM 1519 O O . ASP A 1 196 ? 9.973 -15.388 4.533 1.00 92.50 196 ASP A O 1
ATOM 1523 N N . GLU A 1 197 ? 12.032 -15.878 3.837 1.00 92.69 197 GLU A N 1
ATOM 1524 C CA . GLU A 1 197 ? 11.595 -16.271 2.490 1.00 92.69 197 GLU A CA 1
ATOM 1525 C C . GLU A 1 197 ? 10.561 -17.415 2.509 1.00 92.69 197 GLU A C 1
ATOM 1527 O O . GLU A 1 197 ? 9.658 -17.453 1.668 1.00 92.69 197 GLU A O 1
ATOM 1532 N N . SER A 1 198 ? 10.667 -18.348 3.462 1.00 94.00 198 SER A N 1
ATOM 1533 C CA . SER A 1 198 ? 9.686 -19.427 3.652 1.00 94.00 198 SER A CA 1
ATOM 1534 C C . SER A 1 198 ? 8.297 -18.875 3.963 1.00 94.00 198 SER A C 1
ATOM 1536 O O . SER A 1 198 ? 7.333 -19.296 3.326 1.00 94.00 198 SER A O 1
ATOM 1538 N N . GLN A 1 199 ? 8.215 -17.879 4.845 1.00 93.56 199 GLN A N 1
ATOM 1539 C CA . GLN A 1 199 ? 6.966 -17.230 5.242 1.00 93.56 199 GLN A CA 1
ATOM 1540 C C . GLN A 1 199 ? 6.325 -16.509 4.052 1.00 93.56 199 GLN A C 1
ATOM 1542 O O . GLN A 1 199 ? 5.135 -16.664 3.791 1.00 93.56 199 GLN A O 1
ATOM 1547 N N . ILE A 1 200 ? 7.120 -15.794 3.246 1.00 94.75 200 ILE A N 1
ATOM 1548 C CA . ILE A 1 200 ? 6.623 -15.136 2.024 1.00 94.75 200 ILE A CA 1
ATOM 1549 C C . ILE A 1 200 ? 6.040 -16.175 1.053 1.00 94.75 200 ILE A C 1
ATOM 1551 O O . ILE A 1 200 ? 4.966 -15.967 0.485 1.00 94.75 200 ILE A O 1
ATOM 1555 N N . LYS A 1 201 ? 6.722 -17.313 0.868 1.00 95.44 201 LYS A N 1
ATOM 1556 C CA . LYS A 1 201 ? 6.249 -18.403 -0.003 1.00 95.44 201 LYS A CA 1
ATOM 1557 C C . LYS A 1 201 ? 4.953 -19.030 0.504 1.00 95.44 201 LYS A C 1
ATOM 1559 O O . LYS A 1 201 ? 4.093 -19.346 -0.313 1.00 95.44 201 LYS A O 1
ATOM 1564 N N . GLU A 1 202 ? 4.816 -19.203 1.813 1.00 95.44 202 GLU A N 1
ATOM 1565 C CA . GLU A 1 202 ? 3.595 -19.709 2.443 1.00 95.44 202 GLU A CA 1
ATOM 1566 C C . GLU A 1 202 ? 2.426 -18.728 2.280 1.00 95.44 202 GLU A C 1
ATOM 1568 O O . GLU A 1 202 ? 1.333 -19.150 1.907 1.00 95.44 202 GLU A O 1
ATOM 1573 N N . LEU A 1 203 ? 2.653 -17.418 2.445 1.00 95.69 203 LEU A N 1
ATOM 1574 C CA . LEU A 1 203 ? 1.626 -16.399 2.189 1.00 95.69 203 LEU A CA 1
ATOM 1575 C C . LEU A 1 203 ? 1.187 -16.382 0.717 1.00 95.69 203 LEU A C 1
ATOM 1577 O O . LEU A 1 203 ? -0.009 -16.288 0.437 1.00 95.69 203 LEU A O 1
ATOM 1581 N N . LEU A 1 204 ? 2.129 -16.499 -0.227 1.00 96.06 204 LEU A N 1
ATOM 1582 C CA . LEU A 1 204 ? 1.816 -16.608 -1.658 1.00 96.06 204 LEU A CA 1
ATOM 1583 C C . LEU A 1 204 ? 0.950 -17.841 -1.944 1.00 96.06 204 LEU A C 1
ATOM 1585 O O . LEU A 1 204 ? -0.060 -17.740 -2.638 1.00 96.06 204 LEU A O 1
ATOM 1589 N N . GLU A 1 205 ? 1.303 -18.988 -1.368 1.00 95.44 205 GLU A N 1
ATOM 1590 C CA . GLU A 1 205 ? 0.550 -20.232 -1.528 1.00 95.44 205 GLU A CA 1
ATOM 1591 C C . GLU A 1 205 ? -0.859 -20.130 -0.916 1.00 95.44 205 GLU A C 1
ATOM 1593 O O . GLU A 1 205 ? -1.843 -20.510 -1.555 1.00 95.44 205 GLU A O 1
ATOM 1598 N N . LEU A 1 206 ? -0.994 -19.518 0.267 1.00 94.12 206 LEU A N 1
ATOM 1599 C CA . LEU A 1 206 ? -2.294 -19.229 0.883 1.00 94.12 206 LEU A CA 1
ATOM 1600 C C . LEU A 1 206 ? -3.154 -18.298 0.023 1.00 94.12 206 LEU A C 1
ATOM 1602 O O . LEU A 1 206 ? -4.374 -18.487 -0.043 1.00 94.12 206 LEU A O 1
ATOM 1606 N N . ALA A 1 207 ? -2.544 -17.334 -0.664 1.00 93.88 207 ALA A N 1
ATOM 1607 C CA . ALA A 1 207 ? -3.215 -16.459 -1.620 1.00 93.88 207 ALA A CA 1
ATOM 1608 C C . ALA A 1 207 ? -3.597 -17.169 -2.937 1.00 93.88 207 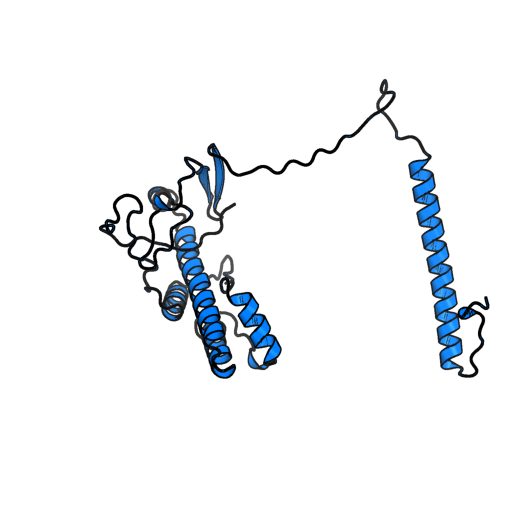ALA A C 1
ATOM 1610 O O . ALA A 1 207 ? -4.346 -16.607 -3.731 1.00 93.88 207 ALA A O 1
ATOM 1611 N N . GLY A 1 208 ? -3.142 -18.407 -3.167 1.00 92.38 208 GLY A N 1
ATOM 1612 C CA . GLY A 1 208 ? -3.361 -19.136 -4.421 1.00 92.38 208 GLY A CA 1
ATOM 1613 C C . GLY A 1 208 ? -2.418 -18.705 -5.549 1.00 92.38 208 GLY A C 1
ATOM 1614 O O . GLY A 1 208 ? -2.737 -18.885 -6.722 1.00 92.38 208 GLY A O 1
ATOM 1615 N N . ILE A 1 209 ? -1.271 -18.123 -5.199 1.00 93.44 209 ILE A N 1
ATOM 1616 C CA . ILE A 1 209 ? -0.263 -17.594 -6.119 1.00 93.44 209 ILE A CA 1
ATOM 1617 C C . ILE A 1 209 ? 0.948 -18.536 -6.128 1.00 93.44 209 ILE A C 1
ATOM 1619 O O . ILE A 1 209 ? 1.251 -19.208 -5.142 1.00 93.44 209 ILE A O 1
ATOM 1623 N N . SER A 1 210 ? 1.663 -18.601 -7.256 1.00 93.94 210 SER A N 1
ATOM 1624 C CA . SER A 1 210 ? 2.900 -19.382 -7.357 1.00 93.94 210 SER A CA 1
ATOM 1625 C C . SER A 1 210 ? 3.900 -18.985 -6.266 1.00 93.94 210 SER A C 1
ATOM 1627 O O . SER A 1 210 ? 4.182 -17.801 -6.074 1.00 93.94 210 SER A O 1
ATOM 1629 N N . ARG A 1 211 ? 4.544 -19.981 -5.642 1.00 94.88 211 ARG A N 1
ATOM 1630 C CA . ARG A 1 211 ? 5.629 -19.779 -4.661 1.00 94.88 211 ARG A CA 1
ATOM 1631 C C . ARG A 1 211 ? 6.831 -19.017 -5.229 1.00 94.88 211 ARG A C 1
ATOM 1633 O O . ARG A 1 211 ? 7.674 -18.556 -4.469 1.00 94.88 211 ARG A O 1
ATOM 1640 N N . THR A 1 212 ? 6.946 -18.899 -6.553 1.00 93.44 212 THR A N 1
ATOM 1641 C CA . THR A 1 212 ? 7.996 -18.097 -7.199 1.00 93.44 212 THR A CA 1
ATOM 1642 C C . THR A 1 212 ? 7.685 -16.600 -7.223 1.00 93.44 212 THR A C 1
ATOM 1644 O O . THR A 1 212 ? 8.582 -15.821 -7.529 1.00 93.44 212 THR A O 1
ATOM 1647 N N . GLY A 1 213 ? 6.436 -16.190 -6.963 1.00 90.81 213 GLY A N 1
ATOM 1648 C CA . GLY A 1 213 ? 5.986 -14.802 -7.133 1.00 90.81 213 GLY A CA 1
ATOM 1649 C C . GLY A 1 213 ? 5.966 -14.330 -8.594 1.00 90.81 213 GLY A C 1
ATOM 1650 O O . GLY A 1 213 ? 5.817 -13.140 -8.867 1.00 90.81 213 GLY A O 1
ATOM 1651 N N . GLN A 1 214 ? 6.143 -15.252 -9.545 1.00 94.56 214 GLN A N 1
ATOM 1652 C CA . GLN A 1 214 ? 6.148 -14.963 -10.975 1.00 94.56 214 GLN A CA 1
ATOM 1653 C C . GLN A 1 214 ? 4.866 -15.467 -11.628 1.00 94.56 214 GLN A C 1
ATOM 1655 O O . GLN A 1 214 ? 4.379 -16.551 -11.301 1.00 94.56 214 GLN A O 1
ATOM 1660 N N . THR A 1 215 ? 4.360 -14.699 -12.588 1.00 93.75 215 THR A N 1
ATOM 1661 C CA . THR A 1 215 ? 3.171 -15.033 -13.372 1.00 93.75 215 THR A CA 1
ATOM 1662 C C . THR A 1 215 ? 3.445 -14.898 -14.866 1.00 93.75 215 THR A C 1
ATOM 1664 O O . THR A 1 215 ? 4.433 -14.298 -15.295 1.00 93.75 215 THR A O 1
ATOM 1667 N N . VAL A 1 216 ? 2.580 -15.501 -15.672 1.00 95.75 216 VAL A N 1
ATOM 1668 C CA . VAL A 1 216 ? 2.585 -15.324 -17.122 1.00 95.75 216 VAL A CA 1
ATOM 1669 C C . VAL A 1 216 ? 1.832 -14.039 -17.447 1.00 95.75 216 VAL A C 1
ATOM 1671 O O . VAL A 1 216 ? 0.708 -13.854 -16.988 1.00 95.75 216 VAL A O 1
ATOM 1674 N N . LEU A 1 217 ? 2.453 -13.180 -18.251 1.00 96.88 217 LEU A N 1
ATOM 1675 C CA . LEU A 1 217 ? 1.831 -11.976 -18.790 1.00 96.88 217 LEU A CA 1
ATOM 1676 C C . LEU A 1 217 ? 1.659 -12.095 -20.308 1.00 96.88 217 LEU A C 1
ATOM 1678 O O . LEU A 1 217 ? 2.366 -12.865 -20.972 1.00 96.88 217 LEU A O 1
ATOM 1682 N N . TYR A 1 218 ? 0.749 -11.285 -20.831 1.00 97.69 218 TYR A N 1
ATOM 1683 C CA . TYR A 1 218 ? 0.481 -11.108 -22.252 1.00 97.69 218 TYR A CA 1
ATOM 1684 C C . TYR A 1 218 ? 0.764 -9.655 -22.639 1.00 97.69 218 TYR A C 1
ATOM 1686 O O . TYR A 1 218 ? 0.515 -8.738 -21.853 1.00 97.69 218 TYR A O 1
ATOM 1694 N N . ASP A 1 219 ? 1.321 -9.445 -23.826 1.00 97.38 219 ASP A N 1
ATOM 1695 C CA . ASP A 1 219 ? 1.563 -8.120 -24.391 1.00 97.38 219 ASP A CA 1
ATOM 1696 C C . ASP A 1 219 ? 0.222 -7.481 -24.787 1.00 97.38 219 ASP A C 1
ATOM 1698 O O . ASP A 1 219 ? -0.539 -8.056 -25.563 1.00 97.38 219 ASP A O 1
ATOM 1702 N N . GLY A 1 220 ? -0.080 -6.289 -24.261 1.00 95.94 220 GLY A N 1
ATOM 1703 C CA . GLY A 1 220 ? -1.325 -5.571 -24.559 1.00 95.94 220 GLY A CA 1
ATOM 1704 C C . GLY A 1 220 ? -1.463 -5.164 -26.030 1.00 95.94 220 GLY A C 1
ATOM 1705 O O . GLY A 1 220 ? -2.573 -5.066 -26.547 1.00 95.94 220 GLY A O 1
ATOM 1706 N N . ARG A 1 221 ? -0.345 -5.001 -26.750 1.00 95.88 221 ARG A N 1
ATOM 1707 C CA . ARG A 1 221 ? -0.351 -4.542 -28.149 1.00 95.88 221 ARG A CA 1
ATOM 1708 C C . ARG A 1 221 ? -0.574 -5.656 -29.155 1.00 95.88 221 ARG A C 1
ATOM 1710 O O . ARG A 1 221 ? -1.209 -5.440 -30.184 1.00 95.88 221 ARG A O 1
ATOM 1717 N N . THR A 1 222 ? 0.007 -6.821 -28.895 1.00 96.50 222 THR A N 1
ATOM 1718 C CA . THR A 1 222 ? -0.016 -7.964 -29.820 1.00 96.50 222 THR A CA 1
ATOM 1719 C C . THR A 1 222 ? -0.957 -9.070 -29.351 1.00 96.50 222 THR A C 1
ATOM 1721 O O . THR A 1 222 ? -1.436 -9.849 -30.170 1.00 96.50 222 THR A O 1
ATOM 1724 N N . GLY A 1 223 ? -1.237 -9.142 -28.048 1.00 94.44 223 GLY A N 1
ATOM 1725 C CA . GLY A 1 223 ? -1.935 -10.253 -27.403 1.00 94.44 223 GLY A CA 1
ATOM 1726 C C . GLY A 1 223 ? -1.057 -11.490 -27.192 1.00 94.44 223 GLY A C 1
ATOM 1727 O O . GLY A 1 223 ? -1.533 -12.500 -26.671 1.00 94.44 223 GLY A O 1
ATOM 1728 N N . GLU A 1 224 ? 0.216 -11.448 -27.592 1.00 96.88 224 GLU A N 1
ATOM 1729 C CA . GLU A 1 224 ? 1.116 -12.590 -27.473 1.00 96.88 224 GLU A CA 1
ATOM 1730 C C . GLU A 1 224 ? 1.593 -12.778 -26.032 1.00 96.88 224 GLU A C 1
ATOM 1732 O O . GLU A 1 224 ? 1.804 -11.834 -25.269 1.00 96.88 224 GLU A O 1
ATOM 1737 N N . ARG A 1 225 ? 1.778 -14.038 -25.648 1.00 97.19 225 ARG A N 1
ATOM 1738 C CA . ARG A 1 225 ? 2.326 -14.400 -24.344 1.00 97.19 225 ARG A CA 1
ATOM 1739 C C . ARG A 1 225 ? 3.831 -14.122 -24.314 1.00 97.19 225 ARG A C 1
ATOM 1741 O O . ARG A 1 225 ? 4.538 -14.527 -25.230 1.00 97.19 225 ARG A O 1
ATOM 1748 N N . PHE A 1 226 ? 4.344 -13.566 -23.216 1.00 96.75 226 PHE A N 1
ATOM 1749 C CA . PHE A 1 226 ? 5.796 -13.464 -23.024 1.00 96.75 226 PHE A CA 1
ATOM 1750 C C . PHE A 1 226 ? 6.467 -14.839 -22.867 1.00 96.75 226 PHE A C 1
ATOM 1752 O O . PHE A 1 226 ? 5.957 -15.733 -22.183 1.00 96.75 226 PHE A O 1
ATOM 1759 N N . ASP A 1 227 ? 7.676 -14.971 -23.421 1.00 96.44 227 ASP A N 1
ATOM 1760 C CA . ASP A 1 227 ? 8.460 -16.217 -23.401 1.00 96.44 227 ASP A CA 1
ATOM 1761 C C . ASP A 1 227 ? 8.792 -16.710 -21.987 1.00 96.44 227 ASP A C 1
ATOM 1763 O O . ASP A 1 227 ? 8.920 -17.912 -21.738 1.00 96.44 227 ASP A O 1
ATOM 1767 N N . ARG A 1 228 ? 8.965 -15.779 -21.041 1.00 96.06 228 ARG A N 1
ATOM 1768 C CA . ARG A 1 228 ? 9.375 -16.067 -19.663 1.00 96.06 228 ARG A CA 1
ATOM 1769 C C . ARG A 1 228 ? 8.355 -15.513 -18.672 1.00 96.06 228 ARG A C 1
ATOM 1771 O O . ARG A 1 228 ? 7.807 -14.438 -18.910 1.00 96.06 228 ARG A O 1
ATOM 1778 N N . PRO A 1 229 ? 8.124 -16.210 -17.547 1.00 95.12 229 PRO A N 1
ATOM 1779 C CA . PRO A 1 229 ? 7.304 -15.669 -16.476 1.00 95.12 229 PRO A CA 1
ATOM 1780 C C . PRO A 1 229 ? 7.977 -14.428 -15.874 1.00 95.12 229 PRO A C 1
ATOM 1782 O O . PRO A 1 229 ? 9.206 -14.340 -15.796 1.00 95.12 229 PRO A O 1
ATOM 1785 N N . VAL A 1 230 ? 7.155 -13.471 -15.457 1.00 95.94 230 VAL A N 1
ATOM 1786 C CA . VAL A 1 230 ? 7.573 -12.152 -14.977 1.00 95.94 230 VAL A CA 1
ATOM 1787 C C . VAL A 1 230 ? 7.179 -12.012 -13.512 1.00 95.94 230 VAL A C 1
ATOM 1789 O O . VAL A 1 230 ? 6.108 -12.457 -13.102 1.00 95.94 230 VAL A O 1
ATOM 1792 N N . THR A 1 231 ? 8.045 -11.400 -12.705 1.00 95.88 231 THR A N 1
ATOM 1793 C CA . THR A 1 231 ? 7.704 -11.029 -11.328 1.00 95.88 231 THR A CA 1
ATOM 1794 C C . THR A 1 231 ? 6.708 -9.875 -11.353 1.00 95.88 231 THR A C 1
ATOM 1796 O O . THR A 1 231 ? 7.019 -8.803 -11.868 1.00 95.88 231 THR A O 1
ATOM 1799 N N . VAL A 1 232 ? 5.528 -10.095 -10.779 1.00 95.69 232 VAL A N 1
ATOM 1800 C CA . VAL A 1 232 ? 4.465 -9.091 -10.664 1.00 95.69 232 VAL A CA 1
ATOM 1801 C C . VAL A 1 232 ? 4.087 -8.984 -9.197 1.00 95.69 232 VAL A C 1
ATOM 1803 O O . VAL A 1 232 ? 4.060 -9.985 -8.483 1.00 95.69 232 VAL A O 1
ATOM 1806 N N . GLY A 1 233 ? 3.791 -7.774 -8.741 1.00 96.19 233 GLY A N 1
ATOM 1807 C CA . GLY A 1 233 ? 3.336 -7.547 -7.381 1.00 96.19 233 GLY A CA 1
ATOM 1808 C C . GLY A 1 233 ? 3.160 -6.078 -7.063 1.00 96.19 233 GLY A C 1
ATOM 1809 O O . GLY A 1 233 ? 3.218 -5.224 -7.947 1.00 96.19 233 GLY A O 1
ATOM 1810 N N . TYR A 1 234 ? 2.955 -5.798 -5.782 1.00 97.12 234 TYR A N 1
ATOM 1811 C CA . TYR A 1 234 ? 2.694 -4.451 -5.293 1.00 97.12 234 TYR A CA 1
ATOM 1812 C C . TYR A 1 234 ? 3.929 -3.907 -4.588 1.00 97.12 234 TYR A C 1
ATOM 1814 O O . TYR A 1 234 ? 4.402 -4.482 -3.612 1.00 97.12 234 TYR A O 1
ATOM 1822 N N . MET A 1 235 ? 4.431 -2.780 -5.084 1.00 96.56 235 MET A N 1
ATOM 1823 C CA . MET A 1 235 ? 5.543 -2.035 -4.502 1.00 96.56 235 MET A CA 1
ATOM 1824 C C . MET A 1 235 ? 5.056 -0.646 -4.102 1.00 96.56 235 MET A C 1
ATOM 1826 O O . MET A 1 235 ? 4.302 -0.010 -4.842 1.00 96.56 235 MET A O 1
ATOM 1830 N N . TYR A 1 236 ? 5.496 -0.152 -2.948 1.00 96.62 236 TYR A N 1
ATOM 1831 C CA . TYR A 1 236 ? 5.130 1.183 -2.501 1.00 96.62 236 TYR A CA 1
ATOM 1832 C C . TYR A 1 236 ? 6.023 2.249 -3.158 1.00 96.62 236 TYR A C 1
ATOM 1834 O O . TYR A 1 236 ? 7.235 2.302 -2.926 1.00 96.62 236 TYR A O 1
ATOM 1842 N N . MET A 1 237 ? 5.403 3.112 -3.966 1.00 94.56 237 MET A N 1
ATOM 1843 C CA . MET A 1 237 ? 6.055 4.183 -4.728 1.00 94.56 237 MET A CA 1
ATOM 1844 C C . MET A 1 237 ? 5.697 5.567 -4.165 1.00 94.56 237 MET A C 1
ATOM 1846 O O . MET A 1 237 ? 4.585 5.774 -3.676 1.00 94.56 237 MET A O 1
ATOM 1850 N N . LEU A 1 238 ? 6.648 6.501 -4.248 1.00 91.56 238 LEU A N 1
ATOM 1851 C CA . LEU A 1 238 ? 6.600 7.877 -3.739 1.00 91.56 238 LEU A CA 1
ATOM 1852 C C . LEU A 1 238 ? 6.961 8.901 -4.819 1.00 91.56 238 LEU A C 1
ATOM 1854 O O . LEU A 1 238 ? 7.825 8.592 -5.676 1.00 91.56 238 LEU A O 1
#

pLDDT: mean 92.22, std 6.62, range [46.59, 97.88]

Sequence (238 aa):
LVDLLDIQPVDEAIAERLTQIQVFLKEKSHEIDEKFAEKKRKLSTGDELTTGVLKVVKVYLAVKRRIQPGDKMAGRHGNKGVVSNILPVEDMPHDANGVPVDIVLNPLGVPSRMNVGQILETHLGMAARGLGEKIDKMMQEQRTIMELREFLDKIYNKVGGEQEDLDSLTDQEVLALSKNLRKGVPLATPVFDGADESQIKELLELAGISRTGQTVLYDGRTGERFDRPVTVGYMYML

InterPro domains:
  IPR007120 DNA-directed RNA polymerase, subunit 2, hybrid-binding domain [PF00562] (33-238)
  IPR007121 RNA polymerase, beta subunit, conserved site [PS01166] (70-82)
  IPR015712 DNA-directed RNA polymerase, subunit 2 [PTHR20856] (55-237)
  IPR037033 DNA-directed RNA polymerase, subunit 2, hybrid-binding domain superfamily [G3DSA:2.40.270.10] (16-238)

Foldseek 3Di:
DPDPLVDQDPDPVVNVVSVVVVVVVVVVVVVVVVVVVVVVVVVPDDDDDDPPDDDDDDDDDDDDDDDDFQDKKDFPLGDIDTRHDDDDQLQAKAAPVRHGDRDDDDPVVCVVVVSCVQLVQFLLQALQQLLLCVLVVCVVVVHDLVVLLVLVCCLQPVLDDDHDDPVPDDSVRSVVVSVVSNRGHDDDADPPRGDDLSSSLSSCVSSVHHSVQWGWIARSVPRHIDPDTDRGGDGDMD

Radius of gyration: 30.03 Å; chains: 1; bounding box: 60×72×78 Å